Protein AF-A0A7S0NZ99-F1 (afdb_monomer)

Sequence (199 aa):
VVIAAAAKAKAAEKAAERAKAAERAKTERAAAWAKAKASEAAARNEAAVHAKRKAAEAKVEQRQTKAQAKAQAKAEALAAQQECMRQQAELQKRRAEQQKRMLQEAAMRYRQRQSAEPDGRAVGDASGGAAAGHVPPVPLMAPDGPVDDLVAMALAAPTVDPRSCLGLPPAADREQCRKRYLQLVLRLHPDKSTHPQAD

Secondary structure (DSSP, 8-state):
-HHHHHHHHHHHHHHHHHHHHHHHHHHHHHHHHHHHHHHHHHHHHHHHHHHHHHHHHHHHHHHHHHHHHHHHHHHHHHHHHHHHHHHHHHHHHHHHHHHHHHHHHHHHHHHHHHHT--S-----------------------TT--HHHHHHHHHH---SSTTGGGT--TT--HHHHHHHHHHHHHHS-TTT---TT--

InterPro domains:
  IPR001623 DnaJ domain [cd06257] (161-199)
  IPR036869 Chaperone J-domain superfamily [G3DSA:1.10.287.110] (151-199)
  IPR036869 Chaperone J-domain superfamily [SSF46565] (157-197)

Structure (mmCIF, N/CA/C/O backbone):
data_AF-A0A7S0NZ99-F1
#
_entry.id   AF-A0A7S0NZ99-F1
#
loop_
_atom_site.group_PDB
_atom_site.id
_atom_site.type_symbol
_atom_site.label_atom_id
_atom_site.label_alt_id
_atom_site.label_comp_id
_atom_site.label_asym_id
_atom_site.label_entity_id
_atom_site.label_seq_id
_atom_site.pdbx_PDB_ins_code
_atom_site.Cartn_x
_atom_site.Cartn_y
_atom_site.Cartn_z
_atom_site.occupancy
_atom_site.B_iso_or_equiv
_atom_site.auth_seq_id
_atom_site.auth_comp_id
_atom_site.auth_asym_id
_atom_site.auth_atom_id
_atom_site.pdbx_PDB_model_num
ATOM 1 N N . VAL A 1 1 ? 55.787 10.783 -79.927 1.00 68.81 1 VAL A N 1
ATOM 2 C CA . VAL A 1 1 ? 56.035 9.905 -78.751 1.00 68.81 1 VAL A CA 1
ATOM 3 C C . VAL A 1 1 ? 56.036 10.680 -77.427 1.00 68.81 1 VAL A C 1
ATOM 5 O O . VAL A 1 1 ? 55.279 10.311 -76.540 1.00 68.81 1 VAL A O 1
ATOM 8 N N . VAL A 1 2 ? 56.777 11.790 -77.299 1.00 80.38 2 VAL A N 1
ATOM 9 C CA . VAL A 1 2 ? 56.887 12.573 -76.041 1.00 80.38 2 VAL A CA 1
ATOM 10 C C . VAL A 1 2 ? 55.548 13.153 -75.539 1.00 80.38 2 VAL A C 1
ATOM 12 O O . VAL A 1 2 ? 55.232 13.037 -74.359 1.00 80.38 2 VAL A O 1
ATOM 15 N N . ILE A 1 3 ? 54.705 13.693 -76.430 1.00 83.31 3 ILE A N 1
ATOM 16 C CA . ILE A 1 3 ? 53.395 14.274 -76.058 1.00 83.31 3 ILE A CA 1
ATOM 17 C C . ILE A 1 3 ? 52.439 13.212 -75.481 1.00 83.31 3 ILE A C 1
ATOM 19 O O . ILE A 1 3 ? 51.753 13.455 -74.490 1.00 83.31 3 ILE A O 1
ATOM 23 N N . ALA A 1 4 ? 52.433 12.003 -76.053 1.00 83.19 4 ALA A N 1
ATOM 24 C CA . ALA A 1 4 ? 51.597 10.899 -75.579 1.00 83.19 4 ALA A CA 1
ATOM 25 C C . ALA A 1 4 ? 52.050 10.370 -74.205 1.00 83.19 4 ALA A C 1
ATOM 27 O O . ALA A 1 4 ? 51.215 10.009 -73.374 1.00 83.19 4 ALA A O 1
ATOM 28 N N . ALA A 1 5 ? 53.362 10.366 -73.939 1.00 83.75 5 ALA A N 1
ATOM 29 C CA . ALA A 1 5 ? 53.912 10.006 -72.634 1.00 83.75 5 ALA A CA 1
ATOM 30 C C . ALA A 1 5 ? 53.540 11.040 -71.554 1.00 83.75 5 ALA A C 1
ATOM 32 O O . ALA A 1 5 ? 53.093 10.661 -70.472 1.00 83.75 5 ALA A O 1
ATOM 33 N N . ALA A 1 6 ? 53.621 12.337 -71.872 1.00 85.31 6 ALA A N 1
ATOM 34 C CA . ALA A 1 6 ? 53.213 13.411 -70.963 1.00 85.31 6 ALA A CA 1
ATOM 35 C C . ALA A 1 6 ? 51.704 13.378 -70.644 1.00 85.31 6 ALA A C 1
ATOM 37 O O . ALA A 1 6 ? 51.304 13.587 -69.498 1.00 85.31 6 ALA A O 1
ATOM 38 N N . ALA A 1 7 ? 50.856 13.060 -71.629 1.00 87.62 7 ALA A N 1
ATOM 39 C CA . ALA A 1 7 ? 49.418 12.890 -71.416 1.00 87.62 7 ALA A CA 1
ATOM 40 C C . ALA A 1 7 ? 49.097 11.685 -70.511 1.00 87.62 7 ALA A C 1
ATOM 42 O O . ALA A 1 7 ? 48.261 11.798 -69.613 1.00 87.62 7 ALA A O 1
ATOM 43 N N . LYS A 1 8 ? 49.797 10.553 -70.690 1.00 89.44 8 LYS A N 1
ATOM 44 C CA . LYS A 1 8 ? 49.671 9.380 -69.804 1.00 89.44 8 LYS A CA 1
ATOM 45 C C . LYS A 1 8 ? 50.109 9.682 -68.370 1.00 89.44 8 LYS A C 1
ATOM 47 O O . LYS A 1 8 ? 49.411 9.280 -67.444 1.00 89.44 8 LYS A O 1
ATOM 52 N N . ALA A 1 9 ? 51.207 10.416 -68.180 1.00 88.62 9 ALA A N 1
ATOM 53 C CA . ALA A 1 9 ? 51.679 10.805 -66.850 1.00 88.62 9 ALA A CA 1
ATOM 54 C C . ALA A 1 9 ? 50.657 11.690 -66.112 1.00 88.62 9 ALA A C 1
ATOM 56 O O . ALA A 1 9 ? 50.290 11.386 -64.979 1.00 88.62 9 ALA A O 1
ATOM 57 N N . LYS A 1 10 ? 50.096 12.708 -66.785 1.00 90.94 10 LYS A N 1
ATOM 58 C CA . LYS A 1 10 ? 49.036 13.562 -66.212 1.00 90.94 10 LYS A CA 1
ATOM 59 C C . LYS A 1 10 ? 47.753 12.788 -65.890 1.00 90.94 10 LYS A C 1
ATOM 61 O O . LYS A 1 10 ? 47.089 13.067 -64.893 1.00 90.94 10 LYS A O 1
ATOM 66 N N . ALA A 1 11 ? 47.386 11.810 -66.721 1.00 89.69 11 ALA A N 1
ATOM 67 C CA . ALA A 1 11 ? 46.232 10.953 -66.457 1.00 89.69 11 ALA A CA 1
ATOM 68 C C . ALA A 1 11 ? 46.453 10.052 -65.229 1.00 89.69 11 ALA A C 1
ATOM 70 O O . ALA A 1 11 ? 45.537 9.896 -64.421 1.00 89.69 11 ALA A O 1
ATOM 71 N N . ALA A 1 12 ? 47.663 9.508 -65.061 1.00 91.38 12 ALA A N 1
ATOM 72 C CA . ALA A 1 12 ? 48.032 8.700 -63.902 1.00 91.38 12 ALA A CA 1
ATOM 73 C C . ALA A 1 12 ? 48.050 9.524 -62.603 1.00 91.38 12 ALA A C 1
ATOM 75 O O . ALA A 1 12 ? 47.516 9.075 -61.591 1.00 91.38 12 ALA A O 1
ATOM 76 N N . GLU A 1 13 ? 48.574 10.751 -62.638 1.00 91.25 13 GLU A N 1
ATOM 77 C CA . GLU A 1 13 ? 48.562 11.674 -61.496 1.00 91.25 13 GLU A CA 1
ATOM 78 C C . GLU A 1 13 ? 47.128 12.028 -61.073 1.00 91.25 13 GLU A C 1
ATOM 80 O O . GLU A 1 13 ? 46.759 11.871 -59.909 1.00 91.25 13 GLU A O 1
ATOM 85 N N . LYS A 1 14 ? 46.262 12.374 -62.036 1.00 93.88 14 LYS A N 1
ATOM 86 C CA . LYS A 1 14 ? 44.840 12.648 -61.774 1.00 93.88 14 LYS A CA 1
ATOM 87 C C . LYS A 1 14 ? 44.091 11.420 -61.243 1.00 93.88 14 LYS A C 1
ATOM 89 O O . LYS A 1 14 ? 43.178 11.559 -60.429 1.00 93.88 14 LYS A O 1
ATOM 94 N N . ALA A 1 15 ? 44.450 10.216 -61.691 1.00 92.38 15 ALA A N 1
ATOM 95 C CA . ALA A 1 15 ? 43.895 8.972 -61.160 1.00 92.38 15 ALA A CA 1
ATOM 96 C C . ALA A 1 15 ? 44.363 8.710 -59.717 1.00 92.38 15 ALA A C 1
ATOM 98 O O . ALA A 1 15 ? 43.546 8.337 -58.875 1.00 92.38 15 ALA A O 1
ATOM 99 N N . ALA A 1 16 ? 45.636 8.974 -59.407 1.00 92.62 16 ALA A N 1
ATOM 100 C CA . ALA A 1 16 ? 46.184 8.854 -58.059 1.00 92.62 16 ALA A CA 1
ATOM 101 C C . ALA A 1 16 ? 45.561 9.868 -57.083 1.00 92.62 16 ALA A C 1
ATOM 103 O O . ALA A 1 16 ? 45.234 9.508 -55.952 1.00 92.62 16 ALA A O 1
ATOM 104 N N . GLU A 1 17 ? 45.324 11.112 -57.511 1.00 93.19 17 GLU A N 1
ATOM 105 C CA . GLU A 1 17 ? 44.608 12.104 -56.698 1.00 93.19 17 GLU A CA 1
ATOM 106 C C . GLU A 1 17 ? 43.156 11.701 -56.437 1.00 93.19 17 GLU A C 1
ATOM 108 O O . GLU A 1 17 ? 42.690 11.770 -55.299 1.00 93.19 17 GLU A O 1
ATOM 113 N N . ARG A 1 18 ? 42.449 11.202 -57.459 1.00 93.88 18 ARG A N 1
ATOM 114 C CA . ARG A 1 18 ? 41.088 10.669 -57.296 1.00 93.88 18 ARG A CA 1
ATOM 115 C C . ARG A 1 18 ? 41.050 9.477 -56.341 1.00 93.88 18 ARG A C 1
ATOM 117 O O . ARG A 1 18 ? 40.129 9.395 -55.534 1.00 93.88 18 ARG A O 1
ATOM 124 N N . ALA A 1 19 ? 42.044 8.590 -56.388 1.00 93.69 19 ALA A N 1
ATOM 125 C CA . ALA A 1 19 ? 42.153 7.465 -55.461 1.00 93.69 19 ALA A CA 1
ATOM 126 C C . ALA A 1 19 ? 42.382 7.938 -54.014 1.00 93.69 19 ALA A C 1
ATOM 128 O O . ALA A 1 19 ? 41.687 7.488 -53.105 1.00 93.69 19 ALA A O 1
ATOM 129 N N . LYS A 1 20 ? 43.281 8.910 -53.795 1.00 94.69 20 LYS A N 1
ATOM 130 C CA . LYS A 1 20 ? 43.501 9.518 -52.470 1.00 94.69 20 LYS A CA 1
ATOM 131 C C . LYS A 1 20 ? 42.249 10.232 -51.949 1.00 94.69 20 LYS A C 1
ATOM 133 O O . LYS A 1 20 ? 41.923 10.101 -50.772 1.00 94.69 20 LYS A O 1
ATOM 138 N N . ALA A 1 21 ? 41.535 10.959 -52.808 1.00 94.31 21 ALA A N 1
ATOM 139 C CA . ALA A 1 21 ? 40.277 11.612 -52.452 1.00 94.31 21 ALA A CA 1
ATOM 140 C C . ALA A 1 21 ? 39.181 10.592 -52.099 1.00 94.31 21 ALA A C 1
ATOM 142 O O . ALA A 1 21 ? 38.449 10.790 -51.132 1.00 94.31 21 ALA A O 1
ATOM 143 N N . ALA A 1 22 ? 39.099 9.477 -52.832 1.00 94.94 22 ALA A N 1
ATOM 144 C CA . ALA A 1 22 ? 38.158 8.401 -52.538 1.00 94.94 22 ALA A CA 1
ATOM 145 C C . ALA A 1 22 ? 38.450 7.725 -51.189 1.00 94.94 22 ALA A C 1
ATOM 147 O O . ALA A 1 22 ? 37.518 7.471 -50.431 1.00 94.94 22 ALA A O 1
ATOM 148 N N . GLU A 1 23 ? 39.720 7.475 -50.855 1.00 94.75 23 GLU A N 1
ATOM 149 C CA . GLU A 1 23 ? 40.097 6.926 -49.545 1.00 94.75 23 GLU A CA 1
ATOM 150 C C . GLU A 1 23 ? 39.786 7.897 -48.398 1.00 94.75 23 GLU A C 1
ATOM 152 O O . GLU A 1 23 ? 39.192 7.483 -47.404 1.00 94.75 23 GLU A O 1
ATOM 157 N N . ARG A 1 24 ? 40.062 9.200 -48.557 1.00 95.19 24 ARG A N 1
ATOM 158 C CA . ARG A 1 24 ? 39.649 10.221 -47.573 1.00 95.19 24 ARG A CA 1
ATOM 159 C C . ARG A 1 24 ? 38.130 10.262 -47.388 1.00 95.19 24 ARG A C 1
ATOM 161 O O . ARG A 1 24 ? 37.646 10.267 -46.264 1.00 95.19 24 ARG A O 1
ATOM 168 N N . ALA A 1 25 ? 37.364 10.198 -48.475 1.00 95.50 25 ALA A N 1
ATOM 169 C CA . ALA A 1 25 ? 35.906 10.168 -48.389 1.00 95.50 25 ALA A CA 1
ATOM 170 C C . ALA A 1 25 ? 35.385 8.905 -47.675 1.00 95.50 25 ALA A C 1
ATOM 172 O O . ALA A 1 25 ? 34.382 8.965 -46.961 1.00 95.50 25 ALA A O 1
ATOM 173 N N . LYS A 1 26 ? 36.048 7.751 -47.840 1.00 95.88 26 LYS A N 1
ATOM 174 C CA . LYS A 1 26 ? 35.701 6.523 -47.106 1.00 95.88 26 LYS A CA 1
ATOM 175 C C . LYS A 1 26 ? 35.992 6.661 -45.613 1.00 95.88 26 LYS A C 1
ATOM 177 O O . LYS A 1 26 ? 35.133 6.298 -44.811 1.00 95.88 26 LYS A O 1
ATOM 182 N N . THR A 1 27 ? 37.156 7.192 -45.235 1.00 95.06 27 THR A N 1
ATOM 183 C CA . THR A 1 27 ? 37.513 7.367 -43.819 1.00 95.06 27 THR A CA 1
ATOM 184 C C . THR A 1 27 ? 36.619 8.398 -43.136 1.00 95.06 27 THR A C 1
ATOM 186 O O . THR A 1 27 ? 36.151 8.149 -42.028 1.00 95.06 27 THR A O 1
ATOM 189 N N . GLU A 1 28 ? 36.284 9.497 -43.811 1.00 96.12 28 GLU A N 1
ATOM 190 C CA . GLU A 1 28 ? 35.340 10.501 -43.308 1.00 96.12 28 GLU A CA 1
ATOM 191 C C . GLU A 1 28 ? 33.934 9.923 -43.116 1.00 96.12 28 GLU A C 1
ATOM 193 O O . GLU A 1 28 ? 33.316 10.137 -42.072 1.00 96.12 28 GLU A O 1
ATOM 198 N N . ARG A 1 29 ? 33.435 9.125 -44.072 1.00 96.00 29 ARG A N 1
ATOM 199 C CA . ARG A 1 29 ? 32.142 8.433 -43.930 1.00 96.00 29 ARG A CA 1
ATOM 200 C C . ARG A 1 29 ? 32.150 7.435 -42.774 1.00 96.00 29 ARG A C 1
ATOM 202 O O . ARG A 1 29 ? 31.182 7.389 -42.016 1.00 96.00 29 ARG A O 1
ATOM 209 N N . ALA A 1 30 ? 33.227 6.668 -42.613 1.00 96.38 30 ALA A N 1
ATOM 210 C CA . ALA A 1 30 ? 33.374 5.735 -41.498 1.00 96.38 30 ALA A CA 1
ATOM 211 C C . ALA A 1 30 ? 33.413 6.469 -40.146 1.00 96.38 30 ALA A C 1
ATOM 213 O O . ALA A 1 30 ? 32.724 6.067 -39.208 1.00 96.38 30 ALA A O 1
ATOM 214 N N . ALA A 1 31 ? 34.144 7.585 -40.059 1.00 96.12 31 ALA A N 1
ATOM 215 C CA . ALA A 1 31 ? 34.205 8.418 -38.861 1.00 96.12 31 ALA A CA 1
ATOM 216 C C . ALA A 1 31 ? 32.847 9.062 -38.532 1.00 96.12 31 ALA A C 1
ATOM 218 O O . ALA A 1 31 ? 32.422 9.053 -37.376 1.00 96.12 31 ALA A O 1
ATOM 219 N N . ALA A 1 32 ? 32.128 9.568 -39.539 1.00 96.62 32 ALA A N 1
ATOM 220 C CA . ALA A 1 32 ? 30.789 10.127 -39.368 1.00 96.62 32 ALA A CA 1
ATOM 221 C C . ALA A 1 32 ? 29.790 9.069 -38.875 1.00 96.62 32 ALA A C 1
ATOM 223 O O . ALA A 1 32 ? 29.020 9.330 -37.949 1.00 96.62 32 ALA A O 1
ATOM 224 N N . TRP A 1 33 ? 29.841 7.856 -39.434 1.00 96.56 33 TRP A N 1
ATOM 225 C CA . TRP A 1 33 ? 29.005 6.742 -38.991 1.00 96.56 33 TRP A CA 1
ATOM 226 C C . TRP A 1 33 ? 29.324 6.313 -37.553 1.00 96.56 33 TRP A C 1
ATOM 228 O O . TRP A 1 33 ? 28.408 6.154 -36.745 1.00 96.56 33 TRP A O 1
ATOM 238 N N . ALA A 1 34 ? 30.609 6.203 -37.197 1.00 96.88 34 ALA A N 1
ATOM 239 C CA . ALA A 1 34 ? 31.034 5.883 -35.835 1.00 96.88 34 ALA A CA 1
ATOM 240 C C . ALA A 1 34 ? 30.572 6.949 -34.828 1.00 96.88 34 ALA A C 1
ATOM 242 O O . ALA A 1 34 ? 30.046 6.612 -33.767 1.00 96.88 34 ALA A O 1
ATOM 243 N N . LYS A 1 35 ? 30.685 8.237 -35.181 1.00 96.75 35 LYS A N 1
ATOM 244 C CA . LYS A 1 35 ? 30.202 9.347 -34.349 1.00 96.75 35 LYS A CA 1
ATOM 245 C C . LYS A 1 35 ? 28.682 9.302 -34.169 1.00 96.75 35 LYS A C 1
ATOM 247 O O . LYS A 1 35 ? 28.209 9.448 -33.044 1.00 96.75 35 LYS A O 1
ATOM 252 N N . ALA A 1 36 ? 27.928 9.042 -35.239 1.00 96.25 36 ALA A N 1
ATOM 253 C CA . ALA A 1 36 ? 26.475 8.898 -35.172 1.00 96.25 36 ALA A CA 1
ATOM 254 C C . ALA A 1 36 ? 26.067 7.733 -34.254 1.00 96.25 36 ALA A C 1
ATOM 256 O O . ALA A 1 36 ? 25.216 7.898 -33.378 1.00 96.25 36 ALA A O 1
ATOM 257 N N . LYS A 1 37 ? 26.736 6.579 -34.379 1.00 97.44 37 LYS A N 1
ATOM 258 C CA . LYS A 1 37 ? 26.498 5.417 -33.513 1.00 97.44 37 LYS A CA 1
ATOM 259 C C . LYS A 1 37 ? 26.840 5.686 -32.051 1.00 97.44 37 LYS A C 1
ATOM 261 O O . LYS A 1 37 ? 26.071 5.294 -31.175 1.00 97.44 37 LYS A O 1
ATOM 266 N N . ALA A 1 38 ? 27.936 6.391 -31.782 1.00 96.12 38 ALA A N 1
ATOM 267 C CA . ALA A 1 38 ? 28.298 6.793 -30.427 1.00 96.12 38 ALA A CA 1
ATOM 268 C C . ALA A 1 38 ? 27.251 7.740 -29.817 1.00 96.12 38 ALA A C 1
ATOM 270 O O . ALA A 1 38 ? 26.837 7.530 -28.678 1.00 96.12 38 ALA A O 1
ATOM 271 N N . SER A 1 39 ? 26.756 8.726 -30.578 1.00 95.38 39 SER A N 1
ATOM 272 C CA . SER A 1 39 ? 25.692 9.620 -30.098 1.00 95.38 39 SER A CA 1
ATOM 273 C C . SER A 1 39 ? 24.363 8.896 -29.862 1.00 95.38 39 SER A C 1
ATOM 275 O O . SER A 1 39 ? 23.689 9.165 -28.872 1.00 95.38 39 SER A O 1
ATOM 277 N N . GLU A 1 40 ? 24.008 7.928 -30.713 1.00 96.06 40 GLU A N 1
ATOM 278 C CA . GLU A 1 40 ? 22.805 7.105 -30.538 1.00 96.06 40 GLU A CA 1
ATOM 279 C C . GLU A 1 40 ? 22.905 6.247 -29.265 1.00 96.06 40 GLU A C 1
ATOM 281 O O . GLU A 1 40 ? 21.949 6.149 -28.494 1.00 96.06 40 GLU A O 1
ATOM 286 N N . ALA A 1 41 ? 24.076 5.656 -29.006 1.00 96.19 41 ALA A N 1
ATOM 287 C CA . ALA A 1 41 ? 24.331 4.887 -27.791 1.00 96.19 41 ALA A CA 1
ATOM 288 C C . ALA A 1 41 ? 24.295 5.765 -26.527 1.00 96.19 41 ALA A C 1
ATOM 290 O O . ALA A 1 41 ? 23.699 5.363 -25.526 1.00 96.19 41 ALA A O 1
ATOM 291 N N . ALA A 1 42 ? 24.870 6.971 -26.578 1.00 95.69 42 ALA A N 1
ATOM 292 C CA . ALA A 1 42 ? 24.813 7.934 -25.480 1.00 95.69 42 ALA A CA 1
ATOM 293 C C . ALA A 1 42 ? 23.363 8.337 -25.160 1.00 95.69 42 ALA A C 1
ATOM 295 O O . ALA A 1 42 ? 22.934 8.204 -24.015 1.00 95.69 42 ALA A O 1
ATOM 296 N N . ALA A 1 43 ? 22.571 8.693 -26.179 1.00 96.25 43 ALA A N 1
ATOM 297 C CA . ALA A 1 43 ? 21.163 9.053 -26.010 1.00 96.25 43 ALA A CA 1
ATOM 298 C C . ALA A 1 43 ? 20.326 7.901 -25.423 1.00 96.25 43 ALA A C 1
ATOM 300 O O . ALA A 1 43 ? 19.473 8.117 -24.561 1.00 96.25 43 ALA A O 1
ATOM 301 N N . ARG A 1 44 ? 20.585 6.653 -25.839 1.00 96.44 44 ARG A N 1
ATOM 302 C CA . ARG A 1 44 ? 19.924 5.469 -25.259 1.00 96.44 44 ARG A CA 1
ATOM 303 C C . ARG A 1 44 ? 20.278 5.268 -23.789 1.00 96.44 44 ARG A C 1
ATOM 305 O O . ARG A 1 44 ? 19.393 4.948 -22.997 1.00 96.44 44 ARG A O 1
ATOM 312 N N . ASN A 1 45 ? 21.542 5.462 -23.421 1.00 96.06 45 ASN A N 1
ATOM 313 C CA . ASN A 1 45 ? 21.975 5.354 -22.030 1.00 96.06 45 ASN A CA 1
ATOM 314 C C . ASN A 1 45 ? 21.336 6.440 -21.158 1.00 96.06 45 ASN A C 1
ATOM 316 O O . ASN A 1 45 ? 20.810 6.124 -20.091 1.00 96.06 45 ASN A O 1
ATOM 320 N N . GLU A 1 46 ? 21.301 7.687 -21.623 1.00 96.25 46 GLU A N 1
ATOM 321 C CA . GLU A 1 46 ? 20.630 8.784 -20.916 1.00 96.25 46 GLU A CA 1
ATOM 322 C C . GLU A 1 46 ? 19.131 8.508 -20.742 1.00 96.25 46 GLU A C 1
ATOM 324 O O . GLU A 1 46 ? 18.607 8.600 -19.628 1.00 96.25 46 GLU A O 1
ATOM 329 N N . ALA A 1 47 ? 18.446 8.066 -21.801 1.00 96.12 47 ALA A N 1
ATOM 330 C CA . ALA A 1 47 ? 17.035 7.691 -21.731 1.00 96.12 47 ALA A CA 1
ATOM 331 C C . ALA A 1 47 ? 16.786 6.552 -20.723 1.00 96.12 47 ALA A C 1
ATOM 333 O O . ALA A 1 47 ? 15.836 6.612 -19.939 1.00 96.12 47 ALA A O 1
ATOM 334 N N . ALA A 1 48 ? 17.659 5.541 -20.687 1.00 96.94 48 ALA A N 1
ATOM 335 C CA . ALA A 1 48 ? 17.566 4.445 -19.727 1.00 96.94 48 ALA A CA 1
ATOM 336 C C . ALA A 1 48 ? 17.775 4.917 -18.277 1.00 96.94 48 ALA A C 1
ATOM 338 O O . ALA A 1 48 ? 17.074 4.457 -17.372 1.00 96.94 48 ALA A O 1
ATOM 339 N N . VAL A 1 49 ? 18.701 5.851 -18.038 1.00 97.31 49 VAL A N 1
ATOM 340 C CA . VAL A 1 49 ? 18.922 6.453 -16.713 1.00 97.31 49 VAL A CA 1
ATOM 341 C C . VAL A 1 49 ? 17.703 7.270 -16.280 1.00 97.31 49 VAL A C 1
ATOM 343 O O . VAL A 1 49 ? 17.212 7.085 -15.163 1.00 97.31 49 VAL A O 1
ATOM 346 N N . HIS A 1 50 ? 17.150 8.104 -17.164 1.00 95.88 50 HIS A N 1
ATOM 347 C CA . HIS A 1 50 ? 15.931 8.863 -16.881 1.00 95.88 50 HIS A CA 1
ATOM 348 C C . HIS A 1 50 ? 14.732 7.954 -16.585 1.00 95.88 50 HIS A C 1
ATOM 350 O O . HIS A 1 50 ? 13.998 8.202 -15.626 1.00 95.88 50 HIS A O 1
ATOM 356 N N . ALA A 1 51 ? 14.554 6.875 -17.351 1.00 96.69 51 ALA A N 1
ATOM 357 C CA . ALA A 1 51 ? 13.493 5.901 -17.114 1.00 96.69 51 ALA A CA 1
ATOM 358 C C . ALA A 1 51 ? 13.644 5.212 -15.748 1.00 96.69 51 ALA A C 1
ATOM 360 O O . ALA A 1 51 ? 12.672 5.104 -14.997 1.00 96.69 51 ALA A O 1
ATOM 361 N N . LYS A 1 52 ? 14.868 4.805 -15.379 1.00 96.88 52 LYS A N 1
ATOM 362 C CA . LYS A 1 52 ? 15.154 4.218 -14.059 1.00 96.88 52 LYS A CA 1
ATOM 363 C C . LYS A 1 52 ? 14.874 5.198 -12.921 1.00 96.88 52 LYS A C 1
ATOM 365 O O . LYS A 1 52 ? 14.290 4.791 -11.919 1.00 96.88 52 LYS A O 1
ATOM 370 N N . ARG A 1 53 ? 15.242 6.474 -13.078 1.00 97.06 53 ARG A N 1
ATOM 371 C CA . ARG A 1 53 ? 14.974 7.517 -12.079 1.00 97.06 53 ARG A CA 1
ATOM 372 C C . ARG A 1 53 ? 13.475 7.732 -11.873 1.00 97.06 53 ARG A C 1
ATOM 374 O O . ARG A 1 53 ? 13.019 7.644 -10.739 1.00 97.06 53 ARG A O 1
ATOM 381 N N . LYS A 1 54 ? 12.701 7.891 -12.953 1.00 96.88 54 LYS A N 1
ATOM 382 C CA . LYS A 1 54 ? 11.235 8.018 -12.869 1.00 96.88 54 LYS A CA 1
ATOM 383 C C . LYS A 1 54 ? 10.586 6.797 -12.213 1.00 96.88 54 LYS A C 1
ATOM 385 O O . LYS A 1 54 ? 9.713 6.939 -11.364 1.00 96.88 54 LYS A O 1
ATOM 390 N N . ALA A 1 55 ? 11.038 5.591 -12.560 1.00 96.31 55 ALA A N 1
ATOM 391 C CA . ALA A 1 55 ? 10.535 4.365 -11.943 1.00 96.31 55 ALA A CA 1
ATOM 392 C C . ALA A 1 55 ? 10.877 4.272 -10.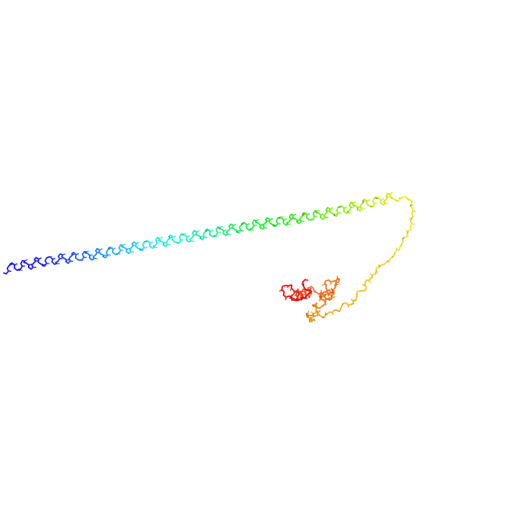443 1.00 96.31 55 ALA A C 1
ATOM 394 O O . ALA A 1 55 ? 10.090 3.733 -9.664 1.00 96.31 55 ALA A O 1
ATOM 395 N N . ALA A 1 56 ? 12.039 4.780 -10.023 1.00 96.25 56 ALA A N 1
ATOM 396 C CA . ALA A 1 56 ? 12.414 4.848 -8.614 1.00 96.25 56 ALA A CA 1
ATOM 397 C C . ALA A 1 56 ? 11.568 5.879 -7.850 1.00 96.25 56 ALA A C 1
ATOM 399 O O . ALA A 1 56 ? 11.051 5.554 -6.783 1.00 96.25 56 ALA A O 1
ATOM 400 N N . GLU A 1 57 ? 11.369 7.072 -8.414 1.00 96.12 57 GLU A N 1
ATOM 401 C CA . GLU A 1 57 ? 10.526 8.132 -7.842 1.00 96.12 57 GLU A CA 1
ATOM 402 C C . GLU A 1 57 ? 9.076 7.648 -7.659 1.00 96.12 57 GLU A C 1
ATOM 404 O O . GLU A 1 57 ? 8.548 7.711 -6.549 1.00 96.12 57 GLU A O 1
ATOM 409 N N . ALA A 1 58 ? 8.487 7.013 -8.678 1.00 96.69 58 ALA A N 1
ATOM 410 C CA . ALA A 1 58 ? 7.141 6.438 -8.588 1.00 96.69 58 ALA A CA 1
ATOM 411 C C . ALA A 1 58 ? 7.019 5.363 -7.489 1.00 96.69 58 ALA A C 1
ATOM 413 O O . ALA A 1 58 ? 6.016 5.288 -6.780 1.00 96.69 58 ALA A O 1
ATOM 414 N N . LYS A 1 59 ? 8.055 4.532 -7.292 1.00 97.50 59 LYS A N 1
ATOM 415 C CA . LYS A 1 59 ? 8.077 3.540 -6.201 1.00 97.50 59 LYS A CA 1
ATOM 416 C C . LYS A 1 59 ? 8.156 4.193 -4.822 1.00 97.50 59 LYS A C 1
ATOM 418 O O . LYS A 1 59 ? 7.592 3.654 -3.869 1.00 97.50 59 LYS A O 1
ATOM 423 N N . VAL A 1 60 ? 8.872 5.309 -4.691 1.00 97.25 60 VAL A N 1
ATOM 424 C CA . VAL A 1 60 ? 8.941 6.068 -3.434 1.00 97.25 60 VAL A CA 1
ATOM 425 C C . VAL A 1 60 ? 7.580 6.680 -3.121 1.00 97.25 60 VAL A C 1
ATOM 427 O O . VAL A 1 60 ? 7.080 6.484 -2.015 1.00 97.25 60 VAL A O 1
ATOM 430 N N . GLU A 1 61 ? 6.938 7.314 -4.099 1.00 96.25 61 GLU A N 1
ATOM 431 C CA . GLU A 1 61 ? 5.603 7.902 -3.948 1.00 96.25 61 GLU A CA 1
ATOM 432 C C . GLU A 1 61 ? 4.545 6.842 -3.597 1.00 96.25 61 GLU A C 1
ATOM 434 O O . GLU A 1 61 ? 3.770 7.004 -2.653 1.00 96.25 61 GLU A O 1
ATOM 439 N N . GLN A 1 62 ? 4.578 5.679 -4.257 1.00 96.69 62 GLN A N 1
ATOM 440 C CA . GLN A 1 62 ? 3.696 4.555 -3.928 1.00 96.69 62 GLN A CA 1
ATOM 441 C C . GLN A 1 62 ? 3.901 4.050 -2.488 1.00 96.69 62 GLN A C 1
ATOM 443 O O . GLN A 1 62 ? 2.950 3.679 -1.797 1.00 96.69 62 GLN A O 1
ATOM 448 N N . ARG A 1 63 ? 5.147 4.013 -2.002 1.00 97.12 63 ARG A N 1
ATOM 449 C CA . ARG A 1 63 ? 5.435 3.621 -0.615 1.00 97.12 63 ARG A CA 1
ATOM 450 C C . ARG A 1 63 ? 4.961 4.676 0.377 1.00 97.12 63 ARG A C 1
ATOM 452 O O . ARG A 1 63 ? 4.424 4.302 1.417 1.00 97.12 63 ARG A O 1
ATOM 459 N N . GLN A 1 64 ? 5.140 5.956 0.065 1.00 97.31 64 GLN A N 1
ATOM 460 C CA . GLN A 1 64 ? 4.703 7.062 0.915 1.00 97.31 64 GLN A CA 1
ATOM 461 C C . GLN A 1 64 ? 3.180 7.106 1.035 1.00 97.31 64 GLN A C 1
ATOM 463 O O . GLN A 1 64 ? 2.669 7.113 2.151 1.00 97.31 64 GLN A O 1
ATOM 468 N N . THR A 1 65 ? 2.454 7.025 -0.079 1.00 96.56 65 THR A N 1
ATOM 469 C CA . THR A 1 65 ? 0.980 6.985 -0.085 1.00 96.56 65 THR A CA 1
ATOM 470 C C . THR A 1 65 ? 0.446 5.773 0.676 1.00 96.56 65 THR A C 1
ATOM 472 O O . THR A 1 65 ? -0.424 5.910 1.535 1.00 96.56 65 THR A O 1
ATOM 475 N N . LYS A 1 66 ? 1.028 4.584 0.470 1.00 97.62 66 LYS A N 1
ATOM 476 C CA . LYS A 1 66 ? 0.658 3.380 1.232 1.00 97.62 66 LYS A CA 1
ATOM 477 C C . LYS A 1 66 ? 0.958 3.515 2.729 1.00 97.62 66 LYS A C 1
ATOM 479 O O . LYS A 1 66 ? 0.182 3.034 3.554 1.00 97.62 66 LYS A O 1
ATOM 484 N N . ALA A 1 67 ? 2.078 4.138 3.094 1.00 97.62 67 ALA A N 1
ATOM 485 C CA . ALA A 1 67 ? 2.430 4.379 4.490 1.00 97.62 67 ALA A CA 1
ATOM 486 C C . ALA A 1 67 ? 1.476 5.385 5.150 1.00 97.62 67 ALA A C 1
ATOM 488 O O . ALA A 1 67 ? 1.023 5.135 6.265 1.00 97.62 67 ALA A O 1
ATOM 489 N N . GLN A 1 68 ? 1.121 6.465 4.449 1.00 97.31 68 GLN A N 1
ATOM 490 C CA . GLN A 1 68 ? 0.155 7.462 4.912 1.00 97.31 68 GLN A CA 1
ATOM 491 C C . GLN A 1 68 ? -1.239 6.858 5.085 1.00 97.31 68 GLN A C 1
ATOM 493 O O . GLN A 1 68 ? -1.808 6.979 6.165 1.00 97.31 68 GLN A O 1
ATOM 498 N N . ALA A 1 69 ? -1.740 6.111 4.097 1.00 97.94 69 ALA A N 1
ATOM 499 C CA . ALA A 1 69 ? -3.025 5.419 4.200 1.00 97.94 69 ALA A CA 1
ATOM 500 C C . ALA A 1 69 ? -3.050 4.437 5.384 1.00 97.94 69 ALA A C 1
ATOM 502 O O . ALA A 1 69 ? -4.015 4.376 6.143 1.00 97.94 69 ALA A O 1
ATOM 503 N N . LYS A 1 70 ? -1.951 3.702 5.612 1.00 98.12 70 LYS A N 1
ATOM 504 C CA . LYS A 1 70 ? -1.830 2.806 6.771 1.00 98.12 70 LYS A CA 1
ATOM 505 C C . LYS A 1 70 ? -1.787 3.567 8.100 1.00 98.12 70 LYS A C 1
ATOM 507 O O . LYS A 1 70 ? -2.288 3.054 9.098 1.00 98.12 70 LYS A O 1
ATOM 512 N N . ALA A 1 71 ? -1.167 4.744 8.144 1.00 97.81 71 ALA A N 1
ATOM 513 C CA . ALA A 1 71 ? -1.137 5.583 9.338 1.00 97.81 71 ALA A CA 1
ATOM 514 C C . ALA A 1 71 ? -2.524 6.166 9.649 1.00 97.81 71 ALA A C 1
ATOM 516 O O . ALA A 1 71 ? -2.955 6.098 10.796 1.00 97.81 71 ALA A O 1
ATOM 517 N N . GLN A 1 72 ? -3.241 6.646 8.629 1.00 97.69 72 GLN A N 1
ATOM 518 C CA . GLN A 1 72 ? -4.615 7.141 8.752 1.00 97.69 72 GLN A CA 1
ATOM 519 C C . GLN A 1 72 ? -5.566 6.040 9.229 1.00 97.69 72 GLN A C 1
ATOM 521 O O . GLN A 1 72 ? -6.213 6.208 10.256 1.00 97.69 72 GLN A O 1
ATOM 526 N N . ALA A 1 73 ? -5.537 4.862 8.598 1.00 98.06 73 ALA A N 1
ATOM 527 C CA . ALA A 1 73 ? -6.365 3.729 9.016 1.00 98.06 73 ALA A CA 1
ATOM 528 C C . ALA A 1 73 ? -6.097 3.300 10.473 1.00 98.06 73 ALA A C 1
ATOM 530 O O . ALA A 1 73 ? -7.011 2.919 11.199 1.00 98.06 73 ALA A O 1
ATOM 531 N N . LYS A 1 74 ? -4.840 3.377 10.935 1.00 98.31 74 LYS A N 1
ATOM 532 C CA . LYS A 1 74 ? -4.502 3.115 12.344 1.00 98.31 74 LYS A CA 1
ATOM 533 C C . LYS A 1 74 ? -5.025 4.198 13.285 1.00 98.31 74 LYS A C 1
ATOM 535 O O . LYS A 1 74 ? -5.464 3.863 14.381 1.00 98.31 74 LYS A O 1
ATOM 540 N N . ALA A 1 75 ? -4.948 5.466 12.886 1.00 98.12 75 ALA A N 1
ATOM 541 C CA . ALA A 1 75 ? -5.467 6.576 13.678 1.00 98.12 75 ALA A CA 1
ATOM 542 C C . ALA A 1 75 ? -6.993 6.481 13.825 1.00 98.12 75 ALA A C 1
ATOM 544 O O . ALA A 1 75 ? -7.503 6.596 14.937 1.00 98.12 75 ALA A O 1
ATOM 545 N N . GLU A 1 76 ? -7.703 6.176 12.738 1.00 97.94 76 GLU A N 1
ATOM 546 C CA . GLU A 1 76 ? -9.153 5.957 12.742 1.00 97.94 76 GLU A CA 1
ATOM 547 C C . GLU A 1 76 ? -9.545 4.746 13.593 1.00 97.94 76 GLU A C 1
ATOM 549 O O . GLU A 1 76 ? -10.445 4.844 14.423 1.00 97.94 76 GLU A O 1
ATOM 554 N N . ALA A 1 77 ? -8.831 3.622 13.467 1.00 98.12 77 ALA A N 1
ATOM 555 C CA . ALA A 1 77 ? -9.090 2.440 14.287 1.00 98.12 77 ALA A CA 1
ATOM 556 C C . ALA A 1 77 ? -8.896 2.717 15.789 1.00 98.12 77 ALA A C 1
ATOM 558 O O . ALA A 1 77 ? -9.683 2.252 16.614 1.00 98.12 77 ALA A O 1
ATOM 559 N N . LEU A 1 78 ? -7.869 3.493 16.152 1.00 98.44 78 LEU A N 1
ATOM 560 C CA . LEU A 1 78 ? -7.640 3.893 17.539 1.00 98.44 78 LEU A CA 1
ATOM 561 C C . LEU A 1 78 ? -8.741 4.837 18.042 1.00 98.44 78 LEU A C 1
ATOM 563 O O . LEU A 1 78 ? -9.212 4.672 19.166 1.00 98.44 78 LEU A O 1
ATOM 567 N N . ALA A 1 79 ? -9.177 5.795 17.220 1.00 98.38 79 ALA A N 1
ATOM 568 C CA . ALA A 1 79 ? -10.276 6.694 17.560 1.00 98.38 79 ALA A CA 1
ATOM 569 C C . ALA A 1 79 ? -11.585 5.917 17.780 1.00 98.38 79 ALA A C 1
ATOM 571 O O . ALA A 1 79 ? -12.218 6.067 18.825 1.00 98.38 79 ALA A O 1
ATOM 572 N N . ALA A 1 80 ? -11.925 4.997 16.874 1.00 98.25 80 ALA A N 1
ATOM 573 C CA . ALA A 1 80 ? -13.097 4.133 17.004 1.00 98.25 80 ALA A CA 1
ATOM 574 C C . ALA A 1 80 ? -13.036 3.259 18.270 1.00 98.25 80 ALA A C 1
ATOM 576 O O . ALA A 1 80 ? -14.037 3.091 18.970 1.00 98.25 80 ALA A O 1
ATOM 577 N N . GLN A 1 81 ? -11.854 2.738 18.622 1.00 98.44 81 GLN A N 1
ATOM 578 C CA . GLN A 1 81 ? -11.667 1.991 19.867 1.00 98.44 81 GLN A CA 1
ATOM 579 C C . GLN A 1 81 ? -11.929 2.867 21.103 1.00 98.44 81 GLN A C 1
ATOM 581 O O . GLN A 1 81 ? -12.596 2.429 22.044 1.00 98.44 81 GLN A O 1
ATOM 586 N N . GLN A 1 82 ? -11.430 4.106 21.111 1.00 98.38 82 GLN A N 1
ATOM 587 C CA . GLN A 1 82 ? -11.662 5.051 22.208 1.00 98.38 82 GLN A CA 1
ATOM 588 C C . GLN A 1 82 ? -13.142 5.432 22.335 1.00 98.38 82 GLN A C 1
ATOM 590 O O . GLN A 1 82 ? -13.660 5.521 23.450 1.00 98.38 82 GLN A O 1
ATOM 595 N N . GLU A 1 83 ? -13.839 5.619 21.216 1.00 98.50 83 GLU A N 1
ATOM 596 C CA . GLU A 1 83 ? -15.278 5.887 21.203 1.00 98.50 83 GLU A CA 1
ATOM 597 C C . GLU A 1 83 ? -16.085 4.701 21.728 1.00 98.50 83 GLU A C 1
ATOM 599 O O . GLU A 1 83 ? -16.954 4.887 22.579 1.00 98.50 83 GLU A O 1
ATOM 604 N N . CYS A 1 84 ? -15.751 3.478 21.314 1.00 98.56 84 CYS A N 1
ATOM 605 C CA . CYS A 1 84 ? -16.385 2.268 21.832 1.00 98.56 84 CYS A CA 1
ATOM 606 C C . CYS A 1 84 ? -16.229 2.161 23.359 1.00 98.56 84 CYS A C 1
ATOM 608 O O . CYS A 1 84 ? -17.197 1.888 24.072 1.00 98.56 84 CYS A O 1
ATOM 610 N N . MET A 1 85 ? -15.030 2.433 23.885 1.00 98.62 85 MET A N 1
ATOM 611 C CA . MET A 1 85 ? -14.782 2.457 25.332 1.00 98.62 85 MET A CA 1
ATOM 612 C C . MET A 1 85 ? -15.602 3.543 26.040 1.00 98.62 85 MET A C 1
ATOM 614 O O . MET A 1 85 ? -16.166 3.297 27.108 1.00 98.62 85 MET A O 1
ATOM 618 N N . ARG A 1 86 ? -15.719 4.738 25.445 1.00 98.62 86 ARG A N 1
ATOM 619 C CA . ARG A 1 86 ? -16.554 5.826 25.979 1.00 98.62 86 ARG A CA 1
ATOM 620 C C . ARG A 1 86 ? -18.031 5.448 26.026 1.00 98.62 86 ARG A C 1
ATOM 622 O O . ARG A 1 86 ? -18.668 5.661 27.055 1.00 98.62 86 ARG A O 1
ATOM 629 N N . GLN A 1 87 ? -18.556 4.847 24.961 1.00 98.44 87 GLN A N 1
ATOM 630 C CA . GLN A 1 87 ? -19.944 4.383 24.915 1.00 98.44 87 GLN A CA 1
ATOM 631 C C . GLN A 1 87 ? -20.205 3.302 25.968 1.00 98.44 87 GLN A C 1
ATOM 633 O O . GLN A 1 87 ? -21.212 3.349 26.674 1.00 98.44 87 GLN A O 1
ATOM 638 N N . GLN A 1 88 ? -19.273 2.359 26.141 1.00 98.31 88 GLN A N 1
ATOM 639 C CA . GLN A 1 88 ? -19.395 1.326 27.167 1.00 98.31 88 GLN A CA 1
ATOM 640 C C . GLN A 1 88 ? -19.406 1.926 28.582 1.00 98.31 88 GLN A C 1
ATOM 642 O O . GLN A 1 88 ? -20.227 1.526 29.411 1.00 98.31 88 GLN A O 1
ATOM 647 N N . ALA A 1 89 ? -18.550 2.915 28.849 1.00 98.44 89 ALA A N 1
ATOM 648 C CA . ALA A 1 89 ? -18.534 3.633 30.121 1.00 98.44 89 ALA A CA 1
ATOM 649 C C . ALA A 1 89 ? -19.840 4.413 30.362 1.00 98.44 89 ALA A C 1
ATOM 651 O O . ALA A 1 89 ? -20.377 4.392 31.471 1.00 98.44 89 ALA A O 1
ATOM 652 N N . GLU A 1 90 ? -20.399 5.052 29.332 1.00 98.50 90 GLU A N 1
ATOM 653 C CA . GLU A 1 90 ? -21.682 5.753 29.443 1.00 98.50 90 GLU A CA 1
ATOM 654 C C . GLU A 1 90 ? -22.834 4.784 29.743 1.00 98.50 90 GLU A C 1
ATOM 656 O O . GLU A 1 90 ? -23.656 5.050 30.622 1.00 98.50 90 GLU A O 1
ATOM 661 N N . LEU A 1 91 ? -22.870 3.621 29.086 1.00 98.62 91 LEU A N 1
ATOM 662 C CA . LEU A 1 91 ? -23.860 2.580 29.368 1.00 98.62 91 LEU A CA 1
ATOM 663 C C . LEU A 1 91 ? -23.751 2.059 30.805 1.00 98.62 91 LEU A C 1
ATOM 665 O O . LEU A 1 91 ? -24.774 1.881 31.470 1.00 98.62 91 LEU A O 1
ATOM 669 N N . GLN A 1 92 ? -22.532 1.846 31.311 1.00 98.25 92 GLN A N 1
ATOM 670 C CA . GLN A 1 92 ? -22.324 1.469 32.712 1.00 98.25 92 GLN A CA 1
ATOM 671 C C . GLN A 1 92 ? -22.827 2.555 33.665 1.00 98.25 92 GLN A C 1
ATOM 673 O O . GLN A 1 92 ? -23.527 2.244 34.630 1.00 98.25 92 GLN A O 1
ATOM 678 N N . LYS A 1 93 ? -22.549 3.828 33.364 1.00 98.50 93 LYS A N 1
ATOM 679 C CA . LYS A 1 93 ? -23.039 4.960 34.155 1.00 98.50 93 LYS A CA 1
ATOM 680 C C . LYS A 1 93 ? -24.568 5.013 34.179 1.00 98.50 93 LYS A C 1
ATOM 682 O O . LYS A 1 93 ? -25.148 5.112 35.257 1.00 98.50 93 LYS A O 1
ATOM 687 N N . ARG A 1 94 ? -25.230 4.847 33.028 1.00 98.56 94 ARG A N 1
ATOM 688 C CA . ARG A 1 94 ? -26.702 4.790 32.944 1.00 98.56 94 ARG A CA 1
ATOM 689 C C . ARG A 1 94 ? -27.281 3.633 33.760 1.00 98.56 94 ARG A C 1
ATOM 691 O O . ARG A 1 94 ? -28.264 3.829 34.469 1.00 98.56 94 ARG A O 1
ATOM 698 N N . ARG A 1 95 ? -26.662 2.446 33.715 1.00 98.50 95 ARG A N 1
ATOM 699 C CA . ARG A 1 95 ? -27.075 1.293 34.541 1.00 98.50 95 ARG A CA 1
ATOM 700 C C . ARG A 1 95 ? -26.935 1.584 36.037 1.00 98.50 95 ARG A C 1
ATOM 702 O O . ARG A 1 95 ? -27.858 1.299 36.796 1.00 98.50 95 ARG A O 1
ATOM 709 N N . ALA A 1 96 ? -25.824 2.187 36.457 1.00 98.31 96 ALA A N 1
ATOM 710 C CA . ALA A 1 96 ? -25.605 2.561 37.854 1.00 98.31 96 ALA A CA 1
ATOM 711 C C . ALA A 1 96 ? -26.617 3.618 38.333 1.00 98.31 96 ALA A C 1
ATOM 713 O O . ALA A 1 96 ? -27.158 3.515 39.433 1.00 98.31 96 ALA A O 1
ATOM 714 N N . GLU A 1 97 ? -26.932 4.609 37.497 1.00 98.31 97 GLU A N 1
ATOM 715 C CA . GLU A 1 97 ? -27.954 5.617 37.797 1.00 98.31 97 GLU A CA 1
ATOM 716 C C . GLU A 1 97 ? -29.354 5.001 37.917 1.00 98.31 97 GLU A C 1
ATOM 718 O O . GLU A 1 97 ? -30.096 5.350 38.837 1.00 98.31 97 GLU A O 1
ATOM 723 N N . GLN A 1 98 ? -29.707 4.048 37.049 1.00 98.06 98 GLN A N 1
ATOM 724 C CA . GLN A 1 98 ? -30.965 3.299 37.147 1.00 98.06 98 GLN A CA 1
ATOM 725 C C . GLN A 1 98 ? -31.048 2.491 38.447 1.00 98.06 98 GLN A C 1
ATOM 727 O O . GLN A 1 98 ? -32.055 2.568 39.149 1.00 98.06 98 GLN A O 1
ATOM 732 N N . GLN A 1 99 ? -29.981 1.774 38.814 1.00 97.56 99 GLN A N 1
ATOM 733 C CA . GLN A 1 99 ? -29.914 1.047 40.086 1.00 97.56 99 GLN A CA 1
ATOM 734 C C . GLN A 1 99 ? -30.058 1.990 41.285 1.00 97.56 99 GLN A C 1
ATOM 736 O O . GLN A 1 99 ? -30.817 1.703 42.210 1.00 97.56 99 GLN A O 1
ATOM 741 N N . LYS A 1 100 ? -29.397 3.153 41.247 1.00 98.38 100 LYS A N 1
ATOM 742 C CA . LYS A 1 100 ? -29.511 4.171 42.296 1.00 98.38 100 LYS A CA 1
ATOM 743 C C . LYS A 1 100 ? -30.943 4.695 42.430 1.00 98.38 100 LYS A C 1
ATOM 745 O O . LYS A 1 100 ? -31.418 4.836 43.553 1.00 98.38 100 LYS A O 1
ATOM 750 N N . ARG A 1 101 ? -31.643 4.944 41.316 1.00 98.25 101 ARG A N 1
ATOM 751 C CA . ARG A 1 101 ? -33.058 5.357 41.331 1.00 98.25 101 ARG A CA 1
ATOM 752 C C . ARG A 1 101 ? -33.957 4.280 41.937 1.00 98.25 101 ARG A C 1
ATOM 754 O O . ARG A 1 101 ? -34.759 4.606 42.804 1.00 98.25 101 ARG A O 1
ATOM 761 N N . MET A 1 102 ? -33.774 3.013 41.554 1.00 98.31 102 MET A N 1
ATOM 762 C CA . MET A 1 102 ? -34.536 1.899 42.138 1.00 98.31 102 MET A CA 1
ATOM 763 C C . MET A 1 102 ? -34.314 1.780 43.652 1.00 98.31 102 MET A C 1
ATOM 765 O O . MET A 1 102 ? -35.276 1.626 44.401 1.00 98.31 102 MET A O 1
ATOM 769 N N . LEU A 1 103 ? -33.068 1.905 44.125 1.00 98.12 103 LEU A N 1
ATOM 770 C CA . LEU A 1 103 ? -32.756 1.875 45.559 1.00 98.12 103 LEU A CA 1
ATOM 771 C C . LEU A 1 103 ? -33.362 3.065 46.315 1.00 98.12 103 LEU A C 1
ATOM 773 O O . LEU A 1 103 ? -33.877 2.891 47.417 1.00 98.12 103 LEU A O 1
ATOM 777 N N . GLN A 1 104 ? -33.335 4.265 45.728 1.00 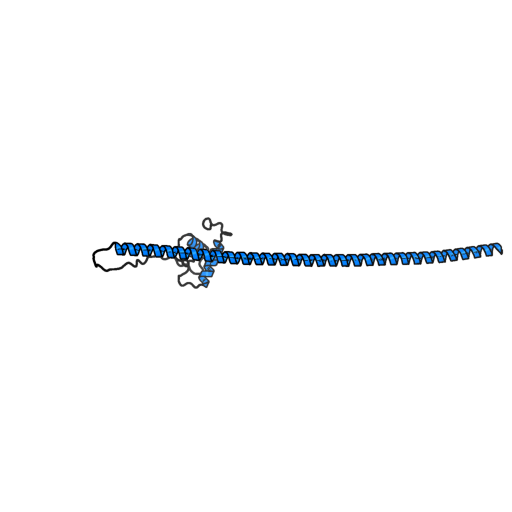97.31 104 GLN A N 1
ATOM 778 C CA . GLN A 1 104 ? -33.967 5.449 46.316 1.00 97.31 104 GLN A CA 1
ATOM 779 C C . GLN A 1 104 ? -35.490 5.295 46.409 1.00 97.31 104 GLN A C 1
ATOM 781 O O . GLN A 1 104 ? -36.069 5.611 47.447 1.00 97.31 104 GLN A O 1
ATOM 786 N N . GLU A 1 105 ? -36.139 4.774 45.366 1.00 97.31 105 GLU A N 1
ATOM 787 C CA . GLU A 1 105 ? -37.581 4.516 45.377 1.00 97.31 105 GLU A CA 1
ATOM 788 C C . GLU A 1 105 ? -37.954 3.452 46.421 1.00 97.31 105 GLU A C 1
ATOM 790 O O . GLU A 1 105 ? -38.893 3.644 47.196 1.00 97.31 105 GLU A O 1
ATOM 795 N N . ALA A 1 106 ? -37.185 2.362 46.506 1.00 96.56 106 ALA A N 1
ATOM 796 C CA . ALA A 1 106 ? -37.376 1.330 47.521 1.00 96.56 106 ALA A CA 1
ATOM 797 C C . ALA A 1 106 ? -37.215 1.890 48.945 1.00 96.56 106 ALA A C 1
ATOM 799 O O . ALA A 1 106 ? -38.049 1.616 49.810 1.00 96.56 106 ALA A O 1
ATOM 800 N N . ALA A 1 107 ? -36.199 2.728 49.179 1.00 96.81 107 ALA A N 1
ATOM 801 C CA . ALA A 1 107 ? -35.990 3.394 50.463 1.00 96.81 107 ALA A CA 1
ATOM 802 C C . ALA A 1 107 ? -37.152 4.338 50.823 1.00 96.81 107 ALA A C 1
ATOM 804 O O . ALA A 1 107 ? -37.608 4.348 51.967 1.00 96.81 107 ALA A O 1
ATOM 805 N N . MET A 1 108 ? -37.682 5.086 49.849 1.00 96.75 108 MET A N 1
ATOM 806 C CA . MET A 1 108 ? -38.860 5.940 50.042 1.00 96.75 108 MET A CA 1
ATOM 807 C C . MET A 1 108 ? -40.110 5.124 50.394 1.00 96.75 108 MET A C 1
ATOM 809 O O . MET A 1 108 ? -40.818 5.477 51.337 1.00 96.75 108 MET A O 1
ATOM 813 N N . ARG A 1 109 ? -40.362 4.005 49.698 1.00 95.31 109 ARG A N 1
ATOM 814 C CA . ARG A 1 109 ? -41.483 3.097 50.012 1.00 95.31 109 ARG A CA 1
ATOM 815 C C . ARG A 1 109 ? -41.350 2.471 51.397 1.00 95.31 109 ARG A C 1
ATOM 817 O O . ARG A 1 109 ? -42.342 2.375 52.114 1.00 95.31 109 ARG A O 1
ATOM 824 N N . TYR A 1 110 ? -40.141 2.068 51.784 1.00 92.75 110 TYR A N 1
ATOM 825 C CA . TYR A 1 110 ? -39.879 1.542 53.122 1.00 92.75 110 TYR A CA 1
ATOM 826 C C . TYR A 1 110 ? -40.185 2.589 54.200 1.00 92.75 110 TYR A C 1
ATOM 828 O O . TYR A 1 110 ? -40.898 2.298 55.158 1.00 92.75 110 TYR A O 1
ATOM 836 N N . ARG A 1 111 ? -39.743 3.837 53.994 1.00 93.00 111 ARG A N 1
ATOM 837 C CA . ARG A 1 111 ? -40.028 4.950 54.908 1.00 93.00 111 ARG A CA 1
ATOM 838 C C . ARG A 1 111 ? -41.526 5.244 55.023 1.00 93.00 111 ARG A C 1
ATOM 840 O O . ARG A 1 111 ? -42.007 5.437 56.132 1.00 93.00 111 ARG A O 1
ATOM 847 N N . GLN A 1 112 ? -42.261 5.231 53.907 1.00 90.12 112 GLN A N 1
ATOM 848 C CA . GLN A 1 112 ? -43.718 5.420 53.911 1.00 90.12 112 GLN A CA 1
ATOM 849 C C . GLN A 1 112 ? -44.448 4.319 54.690 1.00 90.12 112 GLN A C 1
ATOM 851 O O . GLN A 1 112 ? -45.353 4.631 55.460 1.00 90.12 112 GLN A O 1
ATOM 856 N N . ARG A 1 113 ? -44.036 3.050 54.539 1.00 86.88 113 ARG A N 1
ATOM 857 C CA . ARG A 1 113 ? -44.595 1.937 55.326 1.00 86.88 113 ARG A CA 1
ATOM 858 C C . ARG A 1 113 ? -44.334 2.108 56.818 1.00 86.88 113 ARG A C 1
ATOM 860 O O . ARG A 1 113 ? -45.251 1.920 57.602 1.00 86.88 113 ARG A O 1
ATOM 867 N N . GLN A 1 114 ? -43.125 2.521 57.201 1.00 85.56 114 GLN A N 1
ATOM 868 C CA . GLN A 1 114 ? -42.807 2.777 58.609 1.00 85.56 114 GLN A CA 1
ATOM 869 C C . GLN A 1 114 ? -43.615 3.936 59.208 1.00 85.56 114 GLN A C 1
ATOM 871 O O . GLN A 1 114 ? -43.934 3.894 60.388 1.00 85.56 114 GLN A O 1
ATOM 876 N N . SER A 1 115 ? -43.970 4.956 58.421 1.00 78.88 115 SER A N 1
ATOM 877 C CA . SER A 1 115 ? -44.839 6.044 58.892 1.00 78.88 115 SER A CA 1
ATOM 878 C C . SER A 1 115 ? -46.335 5.700 58.906 1.00 78.88 115 SER A C 1
ATOM 880 O O . SER A 1 115 ? -47.105 6.439 59.507 1.00 78.88 115 SER A O 1
ATOM 882 N N . ALA A 1 116 ? -46.753 4.621 58.233 1.00 69.62 116 ALA A N 1
ATOM 883 C CA . ALA A 1 116 ? -48.156 4.215 58.110 1.00 69.62 116 ALA A CA 1
ATOM 884 C C . ALA A 1 116 ? -48.596 3.155 59.144 1.00 69.62 116 ALA A C 1
ATOM 886 O O . ALA A 1 116 ? -49.751 2.747 59.120 1.00 69.62 116 ALA A O 1
ATOM 887 N N . GLU A 1 117 ? -47.709 2.735 60.051 1.00 52.97 117 GLU A N 1
ATOM 888 C CA . GLU A 1 117 ? -48.005 1.800 61.146 1.00 52.97 117 GLU A CA 1
ATOM 889 C C . GLU A 1 117 ? -47.919 2.508 62.510 1.00 52.97 117 GLU A C 1
ATOM 891 O O . GLU A 1 117 ? -46.832 2.637 63.080 1.00 52.97 117 GLU A O 1
ATOM 896 N N . PRO A 1 118 ? -49.053 2.957 63.069 1.00 54.56 118 PRO A N 1
ATOM 897 C CA . PRO A 1 118 ? -49.265 2.997 64.502 1.00 54.56 118 PRO A CA 1
ATOM 898 C C . PRO A 1 118 ? -50.022 1.727 64.942 1.00 54.56 118 PRO A C 1
ATOM 900 O O . PRO A 1 118 ? -51.027 1.350 64.349 1.00 54.56 118 PRO A O 1
ATOM 903 N N . ASP A 1 119 ? -49.536 1.110 66.017 1.00 48.69 119 ASP A N 1
ATOM 904 C CA . ASP A 1 119 ? -50.217 0.103 66.842 1.00 48.69 119 ASP A CA 1
ATOM 905 C C . ASP A 1 119 ? -50.418 -1.320 66.279 1.00 48.69 119 ASP A C 1
ATOM 907 O O . ASP A 1 119 ? -51.509 -1.767 65.946 1.00 48.69 119 ASP A O 1
ATOM 911 N N . GLY A 1 120 ? -49.342 -2.104 66.392 1.00 54.72 120 GLY A N 1
ATOM 912 C CA . GLY A 1 120 ? -49.353 -3.318 67.212 1.00 54.72 120 GLY A CA 1
ATOM 913 C C . GLY A 1 120 ? -50.091 -4.549 66.679 1.00 54.72 120 GLY A C 1
ATOM 914 O O . GLY A 1 120 ? -51.286 -4.713 66.895 1.00 54.72 120 GLY A O 1
ATOM 915 N N . ARG A 1 121 ? -49.323 -5.550 66.224 1.00 41.31 121 ARG A N 1
ATOM 916 C CA . ARG A 1 121 ? -49.463 -6.943 66.697 1.00 41.31 121 ARG A CA 1
ATOM 917 C C . ARG A 1 121 ? -48.326 -7.833 66.206 1.00 41.31 121 ARG A C 1
ATOM 919 O O . ARG A 1 121 ? -48.120 -8.029 65.015 1.00 41.31 121 ARG A O 1
ATOM 926 N N . ALA A 1 122 ? -47.633 -8.421 67.173 1.00 54.62 122 ALA A N 1
ATOM 927 C CA . ALA A 1 122 ? -46.802 -9.597 66.995 1.00 54.62 122 ALA A CA 1
ATOM 928 C C . ALA A 1 122 ? -47.680 -10.817 66.685 1.00 54.62 122 ALA A C 1
ATOM 930 O O . ALA A 1 122 ? -48.515 -11.152 67.518 1.00 54.62 122 ALA A O 1
ATOM 931 N N . VAL A 1 123 ? -47.473 -11.490 65.547 1.00 41.03 123 VAL A N 1
ATOM 932 C CA . VAL A 1 123 ? -47.797 -12.918 65.336 1.00 41.03 123 VAL A CA 1
ATOM 933 C C . VAL A 1 123 ? -46.957 -13.430 64.151 1.00 41.03 123 VAL A C 1
ATOM 935 O O . VAL A 1 123 ? -46.931 -12.779 63.114 1.00 41.03 123 VAL A O 1
ATOM 938 N N . GLY A 1 124 ? -46.146 -14.477 64.332 1.00 41.72 124 GLY A N 1
ATOM 939 C CA . GLY A 1 124 ? -46.400 -15.809 63.746 1.00 41.72 124 GLY A CA 1
ATOM 940 C C . GLY A 1 124 ? -45.591 -15.997 62.452 1.00 41.72 124 GLY A C 1
ATOM 941 O O . GLY A 1 124 ? -45.844 -15.311 61.475 1.00 41.72 124 GLY A O 1
ATOM 942 N N . ASP A 1 125 ? -44.444 -16.675 62.467 1.00 39.47 125 ASP A N 1
ATOM 943 C CA . ASP A 1 125 ? -44.260 -18.138 62.429 1.00 39.47 125 ASP A CA 1
ATOM 944 C C . ASP A 1 125 ? -44.570 -18.780 61.060 1.00 39.47 125 ASP A C 1
ATOM 946 O O . ASP A 1 125 ? -45.546 -18.429 60.403 1.00 39.47 125 ASP A O 1
ATOM 950 N N . ALA A 1 126 ? -43.739 -19.777 60.725 1.00 38.25 126 ALA A N 1
ATOM 951 C CA . ALA A 1 126 ? -43.912 -20.813 59.706 1.00 38.25 126 ALA A CA 1
ATOM 952 C C . ALA A 1 126 ? -43.879 -20.367 58.227 1.00 38.25 126 ALA A C 1
ATOM 954 O O . ALA A 1 126 ? -44.252 -19.267 57.859 1.00 38.25 126 ALA A O 1
ATOM 955 N N . SER A 1 127 ? -43.523 -21.185 57.244 1.00 40.19 127 SER A N 1
ATOM 956 C CA . SER A 1 127 ? -42.848 -22.478 57.111 1.00 40.19 127 SER A CA 1
ATOM 957 C C . SER A 1 127 ? -43.002 -22.813 55.624 1.00 40.19 127 SER A C 1
ATOM 959 O O . SER A 1 127 ? -44.054 -22.541 55.053 1.00 40.19 127 SER A O 1
ATOM 961 N N . GLY A 1 128 ? -42.004 -23.470 55.036 1.00 38.41 128 GLY A N 1
ATOM 962 C CA . GLY A 1 128 ? -42.241 -24.457 53.982 1.00 38.41 128 GLY A CA 1
ATOM 963 C C . GLY A 1 128 ? -42.511 -23.944 52.566 1.00 38.41 128 GLY A C 1
ATOM 964 O O . GLY A 1 128 ? -43.360 -23.099 52.313 1.00 38.41 128 GLY A O 1
ATOM 965 N N . GLY A 1 129 ? -41.820 -24.555 51.603 1.00 39.31 129 GLY A N 1
ATOM 966 C CA . GLY A 1 129 ? -42.216 -24.444 50.200 1.00 39.31 129 GLY A CA 1
ATOM 967 C C . GLY A 1 129 ? -41.109 -24.604 49.170 1.00 39.31 129 GLY A C 1
ATOM 968 O O . GLY A 1 129 ? -41.186 -23.978 48.120 1.00 39.31 129 GLY A O 1
ATOM 969 N N . ALA A 1 130 ? -40.081 -25.419 49.429 1.00 38.44 130 ALA A N 1
ATOM 970 C CA . ALA A 1 130 ? -39.190 -25.887 48.371 1.00 38.44 130 ALA A CA 1
ATOM 971 C C . ALA A 1 130 ? -39.964 -26.871 47.474 1.00 38.44 130 ALA A C 1
ATOM 973 O O . ALA A 1 130 ? -39.924 -28.084 47.667 1.00 38.44 130 ALA A O 1
ATOM 974 N N . ALA A 1 131 ? -40.715 -26.334 46.513 1.00 40.38 131 ALA A N 1
ATOM 975 C CA . ALA A 1 131 ? -41.282 -27.104 45.421 1.00 40.38 131 ALA A CA 1
ATOM 976 C C . ALA A 1 131 ? -40.140 -27.480 44.468 1.00 40.38 131 ALA A C 1
ATOM 978 O O . ALA A 1 131 ? -39.741 -26.705 43.599 1.00 40.38 131 ALA A O 1
ATOM 979 N N . ALA A 1 132 ? -39.582 -28.673 44.674 1.00 38.41 132 ALA A N 1
ATOM 980 C CA . ALA A 1 132 ? -38.754 -29.342 43.688 1.00 38.41 132 ALA A CA 1
ATOM 981 C C . ALA A 1 132 ? -39.611 -29.575 42.436 1.00 38.41 132 ALA A C 1
ATOM 983 O O . ALA A 1 132 ? -40.480 -30.446 42.411 1.00 38.41 132 ALA A O 1
ATOM 984 N N . GLY A 1 133 ? -39.394 -28.746 41.414 1.00 39.31 133 GLY A N 1
ATOM 985 C CA . GLY A 1 133 ? -39.959 -28.942 40.089 1.00 39.31 133 GLY A CA 1
ATOM 986 C C . GLY A 1 133 ? -39.502 -30.292 39.550 1.00 39.31 133 GLY A C 1
ATOM 987 O O . GLY A 1 133 ? -38.322 -30.495 39.277 1.00 39.31 133 GLY A O 1
ATOM 988 N N . HIS A 1 134 ? -40.446 -31.219 39.436 1.00 40.50 134 HIS A N 1
ATOM 989 C CA . HIS A 1 134 ? -40.280 -32.483 38.741 1.00 40.50 134 HIS A CA 1
ATOM 990 C C . HIS A 1 134 ? -40.067 -32.178 37.252 1.00 40.50 134 HIS A C 1
ATOM 992 O O . HIS A 1 134 ? -41.018 -31.928 36.513 1.00 40.50 134 HIS A O 1
ATOM 998 N N . VAL A 1 135 ? -38.802 -32.116 36.834 1.00 49.81 135 VAL A N 1
ATOM 999 C CA . VAL A 1 135 ? -38.425 -32.011 35.423 1.00 49.81 135 VAL A CA 1
ATOM 1000 C C . VAL A 1 135 ? -38.541 -33.419 34.829 1.00 49.81 135 VAL A C 1
ATOM 1002 O O . VAL A 1 135 ? -37.979 -34.352 35.411 1.00 49.81 135 VAL A O 1
ATOM 1005 N N . PRO A 1 136 ? -39.269 -33.615 33.716 1.00 51.62 136 PRO A N 1
ATOM 1006 C CA . PRO A 1 136 ? -39.327 -34.914 33.057 1.00 51.62 136 PRO A CA 1
ATOM 1007 C C . PRO A 1 136 ? -37.907 -35.361 32.666 1.00 51.62 136 PRO A C 1
ATOM 1009 O O . PRO A 1 136 ? -37.086 -34.514 32.298 1.00 51.62 136 PRO A O 1
ATOM 1012 N N . PRO A 1 137 ? -37.585 -36.665 32.746 1.00 50.47 137 PRO A N 1
ATOM 1013 C CA . PRO A 1 137 ? -36.271 -37.162 32.367 1.00 50.47 137 PRO A CA 1
ATOM 1014 C C . PRO A 1 137 ? -36.047 -36.895 30.877 1.00 50.47 137 PRO A C 1
ATOM 1016 O O . PRO A 1 137 ? -36.656 -37.526 30.015 1.00 50.47 137 PRO A O 1
ATOM 1019 N N . VAL A 1 138 ? -35.175 -35.931 30.580 1.00 55.94 138 VAL A N 1
ATOM 1020 C CA . VAL A 1 138 ? -34.671 -35.709 29.225 1.00 55.94 138 VAL A CA 1
ATOM 1021 C C . VAL A 1 138 ? -33.895 -36.970 28.837 1.00 55.94 138 VAL A C 1
ATOM 1023 O O . VAL A 1 138 ? -33.023 -37.387 29.605 1.00 55.94 138 VAL A O 1
ATOM 1026 N N . PRO A 1 139 ? -34.204 -37.617 27.701 1.00 58.09 139 PRO A N 1
ATOM 1027 C CA . PRO A 1 139 ? -33.475 -38.800 27.270 1.00 58.09 139 PRO A CA 1
ATOM 1028 C C . PRO A 1 139 ? -32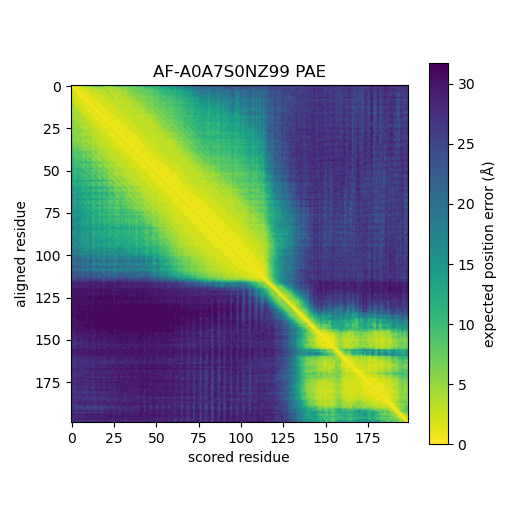.002 -38.436 27.055 1.00 58.09 139 PRO A C 1
ATOM 1030 O O . PRO A 1 139 ? -31.658 -37.695 26.135 1.00 58.09 139 PRO A O 1
ATOM 1033 N N . LEU A 1 140 ? -31.127 -38.944 27.929 1.00 58.62 140 LEU A N 1
ATOM 1034 C CA . LEU A 1 140 ? -29.684 -38.843 27.743 1.00 58.62 140 LEU A CA 1
ATOM 1035 C C . LEU A 1 140 ? -29.298 -39.677 26.523 1.00 58.6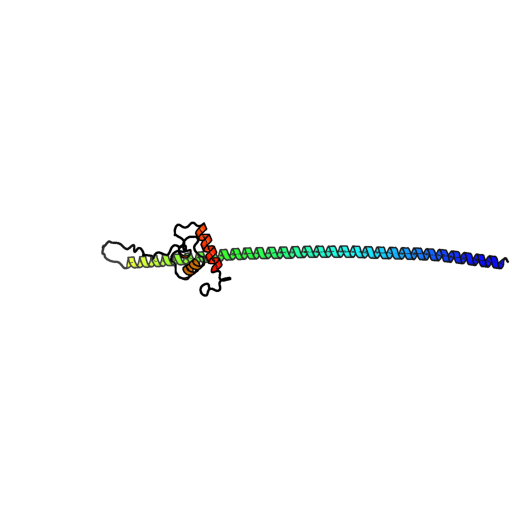2 140 LEU A C 1
ATOM 1037 O O . LEU A 1 140 ? -29.432 -40.902 26.528 1.00 58.62 140 LEU A O 1
ATOM 1041 N N . MET A 1 141 ? -28.806 -39.012 25.484 1.00 60.84 141 MET A N 1
ATOM 1042 C CA . MET A 1 141 ? -28.245 -39.690 24.323 1.00 60.84 141 MET A CA 1
ATOM 1043 C C . MET A 1 141 ? -26.809 -40.118 24.621 1.00 60.84 141 MET A C 1
ATOM 1045 O O . MET A 1 141 ? -26.064 -39.449 25.342 1.00 60.84 141 MET A O 1
ATOM 1049 N N . ALA A 1 142 ? -26.397 -41.240 24.033 1.00 60.41 142 ALA A N 1
ATOM 1050 C CA . ALA A 1 142 ? -25.003 -41.651 24.066 1.00 60.41 142 ALA A CA 1
ATOM 1051 C C . ALA A 1 142 ? -24.116 -40.569 23.409 1.00 60.41 142 ALA A C 1
ATOM 1053 O O . ALA A 1 142 ? -24.516 -39.969 22.405 1.00 60.41 142 ALA A O 1
ATOM 1054 N N . PRO A 1 143 ? -22.889 -40.345 23.911 1.00 59.56 143 PRO A N 1
ATOM 1055 C CA . PRO A 1 143 ? -21.990 -39.294 23.429 1.00 59.56 143 PRO A CA 1
ATOM 1056 C C . PRO A 1 143 ? -21.579 -39.437 21.954 1.00 59.56 143 PRO A C 1
ATOM 1058 O O . PRO A 1 143 ? -21.088 -38.460 21.385 1.00 59.56 143 PRO A O 1
ATOM 1061 N N . ASP A 1 144 ? -21.883 -40.569 21.303 1.00 61.47 144 ASP A N 1
ATOM 1062 C CA . ASP A 1 144 ? -21.666 -40.852 19.874 1.00 61.47 144 ASP A CA 1
ATOM 1063 C C . ASP A 1 144 ? -22.961 -41.160 19.084 1.00 61.47 144 ASP A C 1
ATOM 1065 O O . ASP A 1 144 ? -22.905 -41.676 17.971 1.00 61.47 144 ASP A O 1
ATOM 1069 N N . GLY A 1 145 ? -24.140 -40.813 19.618 1.00 66.81 145 GLY A N 1
ATOM 1070 C CA . GLY A 1 145 ? -25.409 -40.912 18.884 1.00 66.81 145 GLY A CA 1
ATOM 1071 C C . GLY A 1 145 ? -25.453 -40.045 17.610 1.00 66.81 145 GLY A C 1
ATOM 1072 O O . GLY A 1 145 ? -24.687 -39.071 17.511 1.00 66.81 145 GLY A O 1
ATOM 1073 N N . PRO A 1 146 ? -26.334 -40.380 16.647 1.00 77.25 146 PRO A N 1
ATOM 1074 C CA . PRO A 1 146 ? -26.436 -39.707 15.352 1.00 77.25 146 PRO A CA 1
ATOM 1075 C C . PRO A 1 146 ? -26.728 -38.206 15.508 1.00 77.25 146 PRO A C 1
ATOM 1077 O O . PRO A 1 146 ? -27.424 -37.767 16.420 1.00 77.25 146 PRO A O 1
ATOM 1080 N N . VAL A 1 147 ? -26.144 -37.392 14.625 1.00 78.81 147 VAL A N 1
ATOM 1081 C CA . VAL A 1 147 ? -26.213 -35.919 14.704 1.00 78.81 147 VAL A CA 1
ATOM 1082 C C . VAL A 1 147 ? -27.618 -35.393 14.386 1.00 78.81 147 VAL A C 1
ATOM 1084 O O . VAL A 1 147 ? -27.991 -34.336 14.882 1.00 78.81 147 VAL A O 1
ATOM 1087 N N . ASP A 1 148 ? -28.411 -36.124 13.603 1.00 79.06 148 ASP A N 1
ATOM 1088 C CA . ASP A 1 148 ? -29.760 -35.697 13.217 1.00 79.06 148 ASP A CA 1
ATOM 1089 C C . ASP A 1 148 ? -30.740 -35.724 14.412 1.00 79.06 148 ASP A C 1
ATOM 1091 O O . ASP A 1 148 ? -31.550 -34.808 14.561 1.00 79.06 148 ASP A O 1
ATOM 1095 N N . ASP A 1 149 ? -30.578 -36.668 15.346 1.00 77.94 149 ASP A N 1
ATOM 1096 C CA . ASP A 1 149 ? -31.357 -36.721 16.596 1.00 77.94 149 ASP A CA 1
ATOM 1097 C C . ASP A 1 149 ? -31.026 -35.541 17.526 1.00 77.94 149 ASP A C 1
ATOM 1099 O O . ASP A 1 149 ? -31.902 -34.991 18.198 1.00 77.94 149 ASP A O 1
ATOM 1103 N N . LEU A 1 150 ? -29.760 -35.105 17.531 1.00 79.25 150 LEU A N 1
ATOM 1104 C CA . LEU A 1 150 ? -29.311 -33.924 18.274 1.00 79.25 150 LEU A CA 1
ATOM 1105 C C . LEU A 1 150 ? -29.969 -32.645 17.738 1.00 79.25 150 LEU A C 1
ATOM 1107 O O . LEU A 1 150 ? -30.369 -31.782 18.517 1.00 79.25 150 LEU A O 1
ATOM 1111 N N . VAL A 1 151 ? -30.091 -32.526 16.414 1.00 80.44 151 VAL A N 1
ATOM 1112 C CA . VAL A 1 151 ? -30.764 -31.392 15.768 1.00 80.44 151 VAL A CA 1
ATOM 1113 C C . VAL A 1 151 ? -32.256 -31.394 16.102 1.00 80.44 151 VAL A C 1
ATOM 1115 O O . VAL A 1 151 ? -32.781 -30.362 16.515 1.00 80.44 151 VAL A O 1
ATOM 1118 N N . ALA A 1 152 ? -32.925 -32.547 16.004 1.00 80.38 152 ALA A N 1
ATOM 1119 C CA . ALA A 1 152 ? -34.336 -32.674 16.363 1.00 80.38 152 ALA A CA 1
ATOM 1120 C C . ALA A 1 152 ? -34.593 -32.282 17.829 1.00 80.38 152 ALA A C 1
ATOM 1122 O O . ALA A 1 152 ? -35.538 -31.553 18.117 1.00 80.38 152 ALA A O 1
ATOM 1123 N N . MET A 1 153 ? -33.718 -32.696 18.750 1.00 77.69 153 MET A N 1
ATOM 1124 C CA . MET A 1 153 ? -33.812 -32.347 20.169 1.00 77.69 153 MET A CA 1
ATOM 1125 C C . MET A 1 153 ? -33.600 -30.849 20.427 1.00 77.69 153 MET A C 1
ATOM 1127 O O . MET A 1 153 ? -34.355 -30.250 21.192 1.00 77.69 153 MET A O 1
ATOM 1131 N N . ALA A 1 154 ? -32.603 -30.242 19.776 1.00 80.75 154 ALA A N 1
ATOM 1132 C CA . ALA A 1 154 ? -32.313 -28.815 19.908 1.00 80.75 154 ALA A CA 1
ATOM 1133 C C . ALA A 1 154 ? -33.452 -27.928 19.374 1.00 80.75 154 ALA A C 1
ATOM 1135 O O . ALA A 1 154 ? -33.673 -26.841 19.900 1.00 80.75 154 ALA A O 1
ATOM 1136 N N . LEU A 1 155 ? -34.181 -28.393 18.355 1.00 80.06 155 LEU A N 1
ATOM 1137 C CA . LEU A 1 155 ? -35.314 -27.676 17.763 1.00 80.06 155 LEU A CA 1
ATOM 1138 C C . LEU A 1 155 ? -36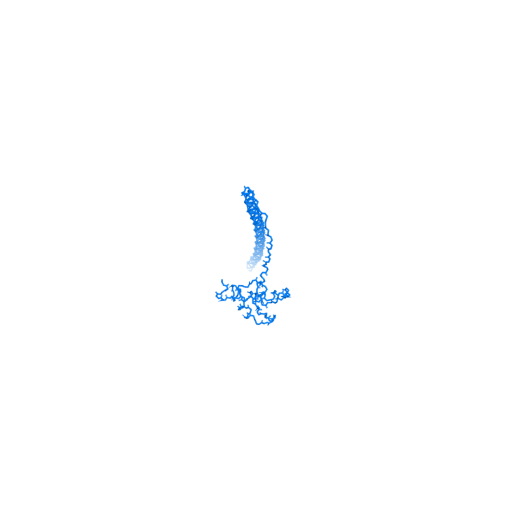.647 -27.924 18.490 1.00 80.06 155 LEU A C 1
ATOM 1140 O O . LEU A 1 155 ? -37.535 -27.076 18.447 1.00 80.06 155 LEU A O 1
ATOM 1144 N N . ALA A 1 156 ? -36.812 -29.075 19.151 1.00 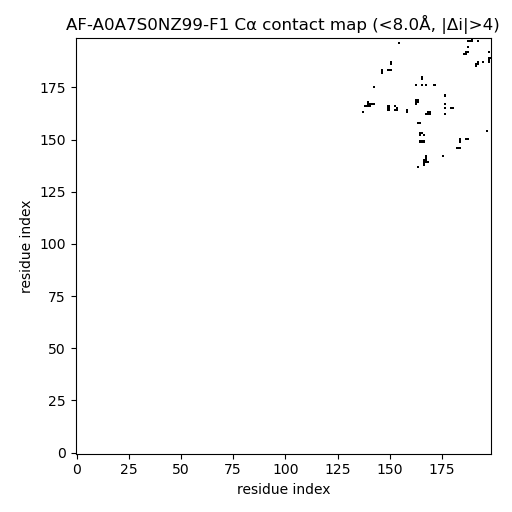75.06 156 ALA A N 1
ATOM 1145 C CA . ALA A 1 156 ? -38.092 -29.491 19.726 1.00 75.06 156 ALA A CA 1
ATOM 1146 C C . ALA A 1 156 ? -38.428 -28.877 21.097 1.00 75.06 156 ALA A C 1
ATOM 1148 O O . ALA A 1 156 ? -39.591 -28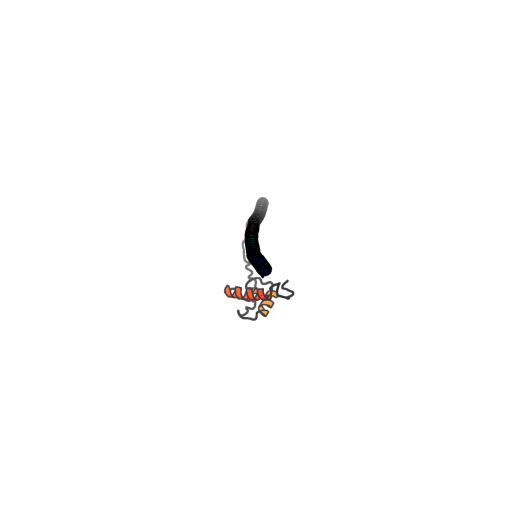.933 21.498 1.00 75.06 156 ALA A O 1
ATOM 1149 N N . ALA A 1 157 ? -37.464 -28.326 21.845 1.00 64.12 157 ALA A N 1
ATOM 1150 C CA . ALA A 1 157 ? -37.697 -27.970 23.246 1.00 64.12 157 ALA A CA 1
ATOM 1151 C C . ALA A 1 157 ? -37.141 -26.592 23.659 1.00 64.12 157 ALA A C 1
ATOM 1153 O O . ALA A 1 157 ? -35.972 -26.298 23.412 1.00 64.12 157 ALA A O 1
ATOM 1154 N N . PRO A 1 158 ? -37.915 -25.781 24.411 1.00 60.06 158 PRO A N 1
ATOM 1155 C CA . PRO A 1 158 ? -37.376 -24.695 25.222 1.00 60.06 158 PRO A CA 1
ATOM 1156 C C . PRO A 1 158 ? -36.697 -25.303 26.457 1.00 60.06 158 PRO A C 1
ATOM 1158 O O . PRO A 1 158 ? -37.265 -25.395 27.545 1.00 60.06 158 PRO A O 1
ATOM 1161 N N . THR A 1 159 ? -35.486 -25.816 26.273 1.00 61.22 159 THR A N 1
ATOM 1162 C CA . THR A 1 159 ? -34.714 -26.458 27.339 1.00 61.22 159 THR A CA 1
ATOM 1163 C C . THR A 1 159 ? -34.195 -25.436 28.348 1.00 61.22 159 THR A C 1
ATOM 1165 O O . THR A 1 159 ? -33.601 -24.427 27.975 1.00 61.22 159 THR A O 1
ATOM 1168 N N . VAL A 1 160 ? -34.368 -25.735 29.637 1.00 64.62 160 VAL A N 1
ATOM 1169 C CA . VAL A 1 160 ? -33.962 -24.879 30.768 1.00 64.62 160 VAL A CA 1
ATOM 1170 C C . VAL A 1 160 ? -32.435 -24.865 30.982 1.00 64.62 160 VAL A C 1
ATOM 1172 O O . VAL A 1 160 ? -31.907 -23.902 31.534 1.00 64.62 160 VAL A O 1
ATOM 1175 N N . ASP A 1 161 ? -31.711 -25.896 30.527 1.00 77.88 161 ASP A N 1
ATOM 1176 C CA . ASP A 1 161 ? -30.257 -26.037 30.704 1.00 77.88 161 ASP A CA 1
ATOM 1177 C C . ASP A 1 161 ? -29.521 -26.107 29.347 1.00 77.88 161 ASP A C 1
ATOM 1179 O O . ASP A 1 161 ? -29.804 -27.015 28.558 1.00 77.88 161 ASP A O 1
ATOM 1183 N N . PRO A 1 162 ? -28.525 -25.236 29.084 1.00 79.06 162 PRO A N 1
ATOM 1184 C CA . PRO A 1 162 ? -27.682 -25.293 27.888 1.00 79.06 162 PRO A CA 1
ATOM 1185 C C . PRO A 1 162 ? -27.040 -26.659 27.603 1.00 79.06 162 PRO A C 1
ATOM 1187 O O . PRO A 1 162 ? -26.763 -26.979 26.448 1.00 79.06 162 PRO A O 1
ATOM 1190 N N . ARG A 1 163 ? -26.773 -27.478 28.633 1.00 80.00 163 ARG A N 1
ATOM 1191 C CA . ARG A 1 163 ? -26.196 -28.825 28.442 1.00 80.00 163 ARG A CA 1
ATOM 1192 C C . ARG A 1 163 ? -27.220 -29.829 27.923 1.00 80.00 163 ARG A C 1
ATOM 1194 O O . ARG A 1 163 ? -26.868 -30.697 27.126 1.00 80.00 163 ARG A O 1
ATOM 1201 N N . SER A 1 164 ? -28.482 -29.672 28.317 1.00 78.56 164 SER A N 1
ATOM 1202 C CA . SER A 1 164 ? -29.573 -30.529 27.850 1.00 78.56 164 SER A CA 1
ATOM 1203 C C . SER A 1 164 ? -29.866 -30.340 26.357 1.00 78.56 164 SER A C 1
ATOM 1205 O O . SER A 1 164 ? -30.156 -31.324 25.684 1.00 78.56 164 SER A O 1
ATOM 1207 N N . CYS A 1 165 ? -29.641 -29.139 25.798 1.00 81.25 165 CYS A N 1
ATOM 1208 C CA . CYS A 1 165 ? -29.688 -28.892 24.345 1.00 81.25 165 CYS A CA 1
ATOM 1209 C C . CYS A 1 165 ? -28.688 -29.751 23.560 1.00 81.25 165 CYS A C 1
ATOM 1211 O O . CYS A 1 165 ? -28.865 -29.995 22.371 1.00 81.25 165 CYS A O 1
ATOM 1213 N N . LEU A 1 166 ? -27.593 -30.152 24.213 1.00 85.06 166 LEU A N 1
ATOM 1214 C CA . LEU A 1 166 ? -26.534 -30.948 23.603 1.00 85.06 166 LEU A CA 1
ATOM 1215 C C . LEU A 1 166 ? -26.761 -32.459 23.774 1.00 85.06 166 LEU A C 1
ATOM 1217 O O . LEU A 1 166 ? -25.920 -33.242 23.331 1.00 85.06 166 LEU A O 1
ATOM 1221 N N . GLY A 1 167 ? -27.852 -32.869 24.435 1.00 82.31 167 GLY A N 1
ATOM 1222 C CA . GLY A 1 167 ? -28.130 -34.266 24.775 1.00 82.31 167 GLY A CA 1
ATOM 1223 C C . GLY A 1 167 ? -27.102 -34.879 25.732 1.00 82.31 167 GLY A C 1
ATOM 1224 O O . GLY A 1 167 ? -26.963 -36.099 25.776 1.00 82.31 167 GLY A O 1
ATOM 1225 N N . LEU A 1 168 ? -26.348 -34.046 26.461 1.00 83.75 168 LEU A N 1
ATOM 1226 C CA . LEU A 1 168 ? -25.244 -34.473 27.318 1.00 83.75 168 LEU A CA 1
ATOM 1227 C C . LEU A 1 168 ? -25.650 -34.517 28.801 1.00 83.75 168 LEU A C 1
ATOM 1229 O O . LEU A 1 168 ? -26.437 -33.678 29.246 1.00 83.75 168 LEU A O 1
ATOM 1233 N N . PRO A 1 169 ? -25.076 -35.442 29.600 1.00 83.50 169 PRO A N 1
ATOM 1234 C CA . PRO A 1 169 ? -25.257 -35.437 31.047 1.00 83.50 169 PRO A CA 1
ATOM 1235 C C . PRO A 1 169 ? -24.742 -34.132 31.674 1.00 83.50 169 PRO A C 1
ATOM 1237 O O . PRO A 1 169 ? -23.766 -33.551 31.188 1.00 83.50 169 PRO A O 1
ATOM 1240 N N . PRO A 1 170 ? -25.283 -33.718 32.835 1.00 80.31 170 PRO A N 1
ATOM 1241 C CA . PRO A 1 170 ? -24.757 -32.571 33.573 1.00 80.31 170 PRO A CA 1
ATOM 1242 C C . PRO A 1 170 ? -23.291 -32.769 33.990 1.00 80.31 170 PRO A C 1
ATOM 1244 O O . PRO A 1 170 ? -22.564 -31.790 34.122 1.00 80.31 170 PRO A O 1
ATOM 1247 N N . ALA A 1 171 ? -22.831 -34.018 34.118 1.00 84.06 171 ALA A N 1
ATOM 1248 C CA . ALA A 1 171 ? -21.449 -34.383 34.431 1.00 84.06 171 ALA A CA 1
ATOM 1249 C C . ALA A 1 171 ? -20.512 -34.483 33.205 1.00 84.06 171 ALA A C 1
ATOM 1251 O O . ALA A 1 171 ? -19.374 -34.911 33.362 1.00 84.06 171 ALA A O 1
ATOM 1252 N N . ALA A 1 172 ? -20.959 -34.124 31.994 1.00 83.44 172 ALA A N 1
ATOM 1253 C CA . ALA A 1 172 ? -20.133 -34.222 30.789 1.00 83.44 172 ALA A CA 1
ATOM 1254 C C . ALA A 1 172 ? -18.904 -33.297 30.823 1.00 83.44 172 ALA A C 1
ATOM 1256 O O . ALA A 1 172 ? -18.964 -32.152 31.297 1.00 83.44 172 ALA A O 1
ATOM 1257 N N . ASP A 1 173 ? -17.809 -33.786 30.237 1.00 89.81 173 ASP A N 1
ATOM 1258 C CA . ASP A 1 173 ? -16.560 -33.044 30.115 1.00 89.81 173 ASP A CA 1
ATOM 1259 C C . ASP A 1 173 ? -16.691 -31.864 29.148 1.00 89.81 173 ASP A C 1
ATOM 1261 O O . ASP A 1 173 ? -17.401 -31.903 28.138 1.00 89.81 173 ASP A O 1
ATOM 1265 N N . ARG A 1 174 ? -15.922 -30.802 29.410 1.00 90.81 174 ARG A N 1
ATOM 1266 C CA . ARG A 1 174 ? -15.920 -29.581 28.585 1.00 90.81 174 ARG A CA 1
ATOM 1267 C C . ARG A 1 174 ? -15.616 -29.867 27.111 1.00 90.81 174 ARG A C 1
ATOM 1269 O O . ARG A 1 174 ? -16.160 -29.200 26.229 1.00 90.81 174 ARG A O 1
ATOM 1276 N N . GLU A 1 175 ? -14.744 -30.832 26.843 1.00 90.12 175 GLU A N 1
ATOM 1277 C CA . GLU A 1 175 ? -14.367 -31.213 25.483 1.00 90.12 175 GLU A CA 1
ATOM 1278 C C . GLU A 1 175 ? -15.524 -31.879 24.726 1.00 90.12 175 GLU A C 1
ATOM 1280 O O . GLU A 1 175 ? -15.763 -31.557 23.560 1.00 90.12 175 GLU A O 1
ATOM 1285 N N . GLN A 1 176 ? -16.314 -32.712 25.407 1.00 85.00 176 GLN A N 1
ATOM 1286 C CA . GLN A 1 176 ? -17.507 -33.344 24.842 1.00 85.00 176 GLN A CA 1
ATOM 1287 C C . GLN A 1 176 ? -18.584 -32.303 24.521 1.00 85.00 176 GLN A C 1
ATOM 1289 O O . GLN A 1 176 ? -19.124 -32.298 23.412 1.00 85.00 176 GLN A O 1
ATOM 1294 N N . CYS A 1 177 ? -18.814 -31.355 25.438 1.00 88.50 177 CYS A N 1
ATOM 1295 C CA . CYS A 1 177 ? -19.706 -30.217 25.206 1.00 88.50 177 CYS A CA 1
ATOM 1296 C C . CYS A 1 177 ? -19.277 -29.414 23.973 1.00 88.50 177 CYS A C 1
ATOM 1298 O O . CYS A 1 177 ? -20.097 -29.106 23.110 1.00 88.50 177 CYS A O 1
ATOM 1300 N N . ARG A 1 178 ? -17.976 -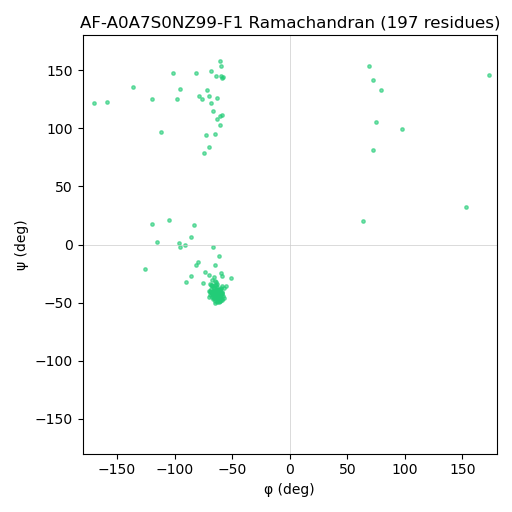29.121 23.843 1.00 92.00 178 ARG A N 1
ATOM 1301 C CA . ARG A 1 178 ? -17.435 -28.389 22.690 1.00 92.00 178 ARG A CA 1
ATOM 1302 C C . ARG A 1 178 ? -17.634 -29.153 21.381 1.00 92.00 178 ARG A C 1
ATOM 1304 O O . ARG A 1 178 ? -18.032 -28.545 20.390 1.00 92.00 178 ARG A O 1
ATOM 1311 N N . LYS A 1 179 ? -17.362 -30.462 21.361 1.00 90.25 179 LYS A N 1
ATOM 1312 C CA . LYS A 1 179 ? -17.517 -31.308 20.166 1.00 90.25 179 LYS A CA 1
ATOM 1313 C C . LYS A 1 179 ? -18.971 -31.320 19.686 1.00 90.25 179 LYS A C 1
ATOM 1315 O O . LYS A 1 179 ? -19.218 -31.067 18.509 1.00 90.25 179 LYS A O 1
ATOM 1320 N N . ARG A 1 180 ? -19.921 -31.545 20.600 1.00 87.25 180 ARG A N 1
ATOM 1321 C CA . ARG A 1 180 ? -21.361 -31.572 20.293 1.00 87.25 180 ARG A CA 1
ATOM 1322 C C . ARG A 1 180 ? -21.888 -30.208 19.855 1.00 87.25 180 ARG A C 1
ATOM 1324 O O . ARG A 1 180 ? -22.601 -30.127 18.861 1.00 87.25 180 ARG A O 1
ATOM 1331 N N . TYR A 1 181 ? -21.457 -29.134 20.515 1.00 90.25 181 TYR A N 1
ATOM 1332 C CA . TYR A 1 181 ? -21.795 -27.770 20.111 1.00 90.25 181 TYR A CA 1
ATOM 1333 C C . TYR A 1 18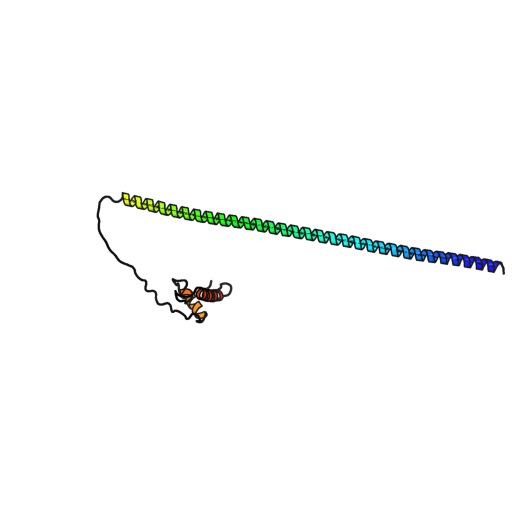1 ? -21.330 -27.456 18.682 1.00 90.25 181 TYR A C 1
ATOM 1335 O O . TYR A 1 181 ? -22.107 -26.953 17.878 1.00 90.25 181 TYR A O 1
ATOM 1343 N N . LEU A 1 182 ? -20.086 -27.798 18.330 1.00 90.38 182 LEU A N 1
ATOM 1344 C CA . LEU A 1 182 ? -19.573 -27.565 16.976 1.00 90.38 182 LEU A CA 1
ATOM 1345 C C . LEU A 1 182 ? -20.345 -28.360 15.916 1.00 90.38 182 LEU A C 1
ATOM 1347 O O . LEU A 1 182 ? -20.603 -27.832 14.839 1.00 90.38 182 LEU A O 1
ATOM 1351 N N . GLN A 1 183 ? -20.737 -29.602 16.211 1.00 87.75 183 GLN A N 1
ATOM 1352 C CA . GLN A 1 183 ? -21.566 -30.401 15.302 1.00 87.75 183 GLN A CA 1
ATOM 1353 C C . GLN A 1 183 ? -22.936 -29.757 15.064 1.00 87.75 183 GLN A C 1
ATOM 1355 O O . GLN A 1 183 ? -23.377 -29.685 13.917 1.00 87.75 183 GLN A O 1
ATOM 1360 N N . LEU A 1 184 ? -23.569 -29.252 16.127 1.00 86.94 184 LEU A N 1
ATOM 1361 C CA . LEU A 1 184 ? -24.862 -28.579 16.048 1.00 86.94 184 LEU A CA 1
ATOM 1362 C C . LEU A 1 184 ? -24.765 -27.278 15.240 1.00 86.94 184 LEU A C 1
ATOM 1364 O O . LEU A 1 184 ? -25.511 -27.094 14.283 1.00 86.94 184 LEU A O 1
ATOM 1368 N N . VAL A 1 185 ? -23.792 -26.419 15.560 1.00 88.62 185 VAL A N 1
ATOM 1369 C CA . VAL A 1 185 ? -23.581 -25.143 14.858 1.00 88.62 185 VAL A CA 1
ATOM 1370 C C . VAL A 1 185 ? -23.266 -25.360 13.384 1.00 88.62 185 VAL A C 1
ATOM 1372 O O . VAL A 1 185 ? -23.765 -24.619 12.553 1.00 88.62 185 VAL A O 1
ATOM 1375 N N . LEU A 1 186 ? -22.475 -26.374 13.020 1.00 87.31 186 LEU A N 1
ATOM 1376 C CA . LEU A 1 186 ? -22.175 -26.651 11.611 1.00 87.31 186 LEU A CA 1
ATOM 1377 C C . LEU A 1 186 ? -23.406 -27.083 10.805 1.00 87.31 186 LEU A C 1
ATOM 1379 O O . LEU A 1 186 ? -23.428 -26.867 9.593 1.00 87.31 186 LEU A O 1
ATOM 1383 N N . ARG A 1 187 ? -24.399 -27.704 11.452 1.00 83.25 187 ARG A N 1
ATOM 1384 C CA . ARG A 1 187 ? -25.635 -28.170 10.807 1.00 83.25 187 ARG A CA 1
ATOM 1385 C C . ARG A 1 187 ? -26.751 -27.132 10.810 1.00 83.25 187 ARG A C 1
ATOM 1387 O O . ARG A 1 187 ? -27.507 -27.106 9.849 1.00 83.25 187 ARG A O 1
ATOM 1394 N N . LEU A 1 188 ? -26.822 -26.288 11.837 1.00 82.75 188 LEU A N 1
ATOM 1395 C CA . LEU A 1 188 ? -27.809 -25.212 11.990 1.00 82.75 188 LEU A CA 1
ATOM 1396 C C . LEU A 1 188 ? -27.215 -23.820 11.711 1.00 82.75 188 LEU A C 1
ATOM 1398 O O . LEU A 1 188 ? -27.723 -22.817 12.201 1.00 82.75 188 LEU A O 1
ATOM 1402 N N . HIS A 1 189 ? -26.102 -23.741 10.974 1.00 84.44 189 HIS A N 1
ATOM 1403 C CA . HIS A 1 189 ? -25.513 -22.451 10.621 1.00 84.44 189 HIS A CA 1
ATOM 1404 C C . HIS A 1 189 ? -26.423 -21.733 9.613 1.00 84.44 189 HIS A C 1
ATOM 1406 O O . HIS A 1 189 ? -26.672 -22.321 8.555 1.00 84.44 189 HIS A O 1
ATOM 1412 N N . PRO A 1 190 ? -26.818 -20.467 9.843 1.00 79.06 190 PRO A N 1
ATOM 1413 C CA . PRO A 1 190 ? -27.744 -19.755 8.957 1.00 79.06 190 PRO A CA 1
ATOM 1414 C C . PRO A 1 190 ? -27.240 -19.689 7.504 1.00 79.06 190 PRO A C 1
ATOM 1416 O O . PRO A 1 190 ? -28.000 -19.922 6.575 1.00 79.06 190 PRO A O 1
ATOM 1419 N N . ASP A 1 191 ? -25.927 -19.526 7.285 1.00 81.00 191 ASP A N 1
ATOM 1420 C CA . ASP A 1 191 ? -25.353 -19.537 5.923 1.00 81.00 191 ASP A CA 1
ATOM 1421 C C . ASP A 1 191 ? -25.468 -20.878 5.166 1.00 81.00 191 ASP A C 1
ATOM 1423 O O . ASP A 1 191 ? -25.231 -20.918 3.959 1.00 81.00 191 ASP A O 1
ATOM 1427 N N . LYS A 1 192 ? -25.717 -22.002 5.855 1.00 73.81 192 LYS A N 1
ATOM 1428 C CA . LYS A 1 192 ? -25.617 -23.355 5.270 1.00 73.81 192 LYS A CA 1
ATOM 1429 C C . LYS A 1 192 ? -26.876 -24.201 5.417 1.00 73.81 192 LYS A C 1
ATOM 1431 O O . LYS A 1 192 ? -27.017 -25.173 4.677 1.00 73.81 192 LYS A O 1
ATOM 1436 N N . SER A 1 193 ? -27.759 -23.886 6.361 1.00 72.75 193 SER A N 1
ATOM 1437 C CA . SER A 1 193 ? -28.962 -24.673 6.620 1.00 72.75 193 SER A CA 1
ATOM 1438 C C . SER A 1 193 ? -30.185 -24.064 5.945 1.00 72.75 193 SER A C 1
ATOM 1440 O O . SER A 1 193 ? -30.538 -22.927 6.216 1.00 72.75 193 SER A O 1
ATOM 1442 N N . THR A 1 194 ? -30.893 -24.854 5.139 1.00 64.81 194 THR A N 1
ATOM 1443 C CA . THR A 1 194 ? -32.214 -24.513 4.570 1.00 64.81 194 THR A CA 1
ATOM 1444 C C . THR A 1 194 ? -33.363 -24.815 5.546 1.00 64.81 194 THR A C 1
ATOM 1446 O O . THR A 1 194 ? -34.509 -24.980 5.132 1.00 64.81 194 THR A O 1
ATOM 1449 N N . HIS A 1 195 ? -33.059 -24.992 6.838 1.00 64.19 195 HIS A N 1
ATOM 1450 C CA . HIS A 1 195 ? -34.034 -25.464 7.814 1.00 64.19 195 HIS A CA 1
ATOM 1451 C C . HIS A 1 195 ? -34.989 -24.318 8.187 1.00 64.19 195 HIS A C 1
ATOM 1453 O O . HIS A 1 195 ? -34.514 -23.291 8.663 1.00 64.19 195 HIS A O 1
ATOM 1459 N N . PRO A 1 196 ? -36.320 -24.483 8.064 1.00 66.81 196 PRO A N 1
ATOM 1460 C CA . PRO A 1 196 ? -37.301 -23.401 8.253 1.00 66.81 196 PRO A CA 1
ATOM 1461 C C . PRO A 1 196 ? -37.394 -22.853 9.690 1.00 66.81 196 PRO A C 1
ATOM 1463 O O . PRO A 1 196 ? -38.180 -21.954 9.952 1.00 66.81 196 PRO A O 1
ATOM 1466 N N . GLN A 1 197 ? -36.633 -23.424 10.627 1.00 63.44 197 GLN A N 1
ATOM 1467 C CA . GLN A 1 197 ? -36.572 -23.027 12.041 1.00 63.44 197 GLN A CA 1
ATOM 1468 C C . GLN A 1 197 ? -35.190 -22.487 12.452 1.00 63.44 197 GLN A C 1
ATOM 1470 O O . GLN A 1 197 ? -34.974 -22.234 13.632 1.00 63.44 197 GLN A O 1
ATOM 1475 N N . ALA A 1 198 ? -34.239 -22.396 11.514 1.00 59.12 198 ALA A N 1
ATOM 1476 C CA . ALA A 1 198 ? -32.895 -21.870 11.766 1.00 59.12 198 ALA A CA 1
ATOM 1477 C C . ALA A 1 198 ? -32.750 -20.371 11.416 1.00 59.12 198 ALA A C 1
ATOM 1479 O O . ALA A 1 198 ? -31.670 -19.822 11.637 1.00 59.12 198 ALA A O 1
ATOM 1480 N N . ASP A 1 199 ? -33.814 -19.748 10.889 1.00 51.41 199 ASP A N 1
ATOM 1481 C CA . ASP A 1 199 ? -33.956 -18.297 10.661 1.00 51.41 199 ASP A CA 1
ATOM 1482 C C . ASP A 1 199 ? -34.535 -17.573 11.890 1.00 51.41 199 ASP A C 1
ATOM 1484 O O . ASP A 1 199 ? -35.484 -18.115 12.509 1.00 51.41 199 ASP A O 1
#

pLDDT: mean 83.89, std 17.56, range [38.25, 98.62]

Organism: NCBI:txid127549

Solvent-accessible surface area (backbone atoms only — not comparable to full-atom values): 11748 Å² total; per-residue (Å²): 112,70,70,61,52,52,52,51,51,55,52,51,52,54,49,51,51,51,51,53,52,50,52,52,53,49,53,51,52,51,50,51,50,52,52,52,52,50,51,53,51,50,51,51,51,52,51,52,52,53,51,52,51,53,56,50,53,52,52,49,51,54,49,50,53,53,49,49,53,54,50,50,54,50,51,51,52,52,49,53,51,53,48,51,52,51,53,52,51,50,52,52,48,53,51,52,51,51,51,51,49,52,52,51,52,52,51,51,54,51,51,52,55,62,74,70,63,82,83,87,80,94,77,84,83,88,75,89,78,88,76,77,77,83,71,76,86,73,77,72,49,61,99,82,56,67,67,68,62,48,51,52,53,47,71,72,50,95,64,94,44,82,52,58,48,60,34,44,60,94,84,58,53,72,67,59,53,51,54,46,48,51,55,48,48,70,59,54,28,66,96,76,34,90,50,93,78,54,116

Radius of gyration: 51.13 Å; Cα contacts (8 Å, |Δi|>4): 47; chains: 1; bounding box: 107×56×146 Å

Foldseek 3Di:
DVVVVVVVVVVVVVVVVVVVVVVVVVVVVVVVVVVVVVVVVVVVVVVVVVVVVVVVVVVVVVVVVVVVVVVVVVVVVVVVVVVVVVVVVVVVVVVVVVVVVVVVVVVVVVVVVVVVDDDDDDDDDDDDDPPPPPDDDLQQDDLPDDLVVLLCQLQVDPDPDPQSSLSHDPPDDPVSSVVSVVSNCVALPPVPHPDPRSD

Mean predicted aligned error: 18.01 Å